Protein AF-A0A1A9UGH8-F1 (afdb_monomer_lite)

Radius of gyration: 40.7 Å; chains: 1; bounding box: 95×48×102 Å

Sequence (198 aa):
MLRMTDLFGKKYKKRQWSQRLKTDKFAMVSTIWNIFIENSQNCYRPGCNITIDEQPFPTKCLLESVSYYNNTKFGADMTDQMARKFTTKSNSCRWPLEVCFNILDLAGINVWILYKQTTGENISRQDFLLKLAVEFAADFREARGQPKANTNMKRSLPKSTTDANERKRCQIGYCKDNKTNKICSKCEKYVCGRYRCT

Secondary structure (DSSP, 8-state):
---TTTTS-S---TTSHHHHTTT-TTHHHHHHHHHHHHHHHHH----TT---S---S--S---HHHHHHHHHTHHHHHHHHHHHHT------S-HHHHHHHHHHHHHHHHHHHHHHHHH-----HHHHHHHHHHHHHHHHHHHHHS-----------------S--PEEP-SSSSSS-EE--B-TTT--B--TT----

pLDDT: mean 75.68, std 17.65, range [37.69, 96.56]

Foldseek 3Di:
DDDPVVVVPDDPDPPCQVVVCVVDVVSVCVVVVVVVVVVCCVVDDDDPDDDDPDDPDCPPDDDPVRVVCVVPVCPVVVLVVQCVVDFPDDDDPDVVVVVVRSVVSSVLVVVVVVCCVVVVDDDDSVVSVVVVVVVVCPVVVVVVPPPPPPPPPPPPDPPDDDDPDDWDFFDPPPDDGDTAPDAQPPPRTGHDPVDHDD

Organism: Glossina austeni (NCBI:txid7395)

Structure (mmCIF, N/CA/C/O backbone):
data_AF-A0A1A9UGH8-F1
#
_entry.id   AF-A0A1A9UGH8-F1
#
loop_
_atom_site.group_PDB
_atom_site.id
_atom_site.type_symbol
_atom_site.label_atom_id
_atom_site.label_alt_id
_atom_site.label_comp_id
_atom_site.label_asym_id
_atom_site.label_entity_id
_atom_site.label_seq_id
_atom_site.pdbx_PDB_ins_code
_atom_site.Cartn_x
_atom_site.Cartn_y
_atom_site.Cartn_z
_atom_site.occupancy
_atom_site.B_iso_or_equiv
_atom_site.auth_seq_id
_atom_site.auth_comp_id
_atom_site.auth_asym_id
_atom_site.auth_atom_id
_atom_site.pdbx_PDB_model_num
ATOM 1 N N . MET A 1 1 ? -39.261 28.568 42.531 1.00 38.59 1 MET A N 1
ATOM 2 C CA . MET A 1 1 ? -37.859 29.020 42.415 1.00 38.59 1 MET A CA 1
ATOM 3 C C . MET A 1 1 ? -37.308 29.170 43.833 1.00 38.59 1 MET A C 1
ATOM 5 O O . MET A 1 1 ? -37.447 30.228 44.429 1.00 38.59 1 MET A O 1
ATOM 9 N N . LEU A 1 2 ? -36.832 28.072 44.430 1.00 37.69 2 LEU A N 1
ATOM 10 C CA . LEU A 1 2 ? -36.282 28.072 45.794 1.00 37.69 2 LEU A CA 1
ATOM 11 C C . LEU A 1 2 ? -34.831 28.560 45.728 1.00 37.69 2 LEU A C 1
ATOM 13 O O . LEU A 1 2 ? -34.055 28.053 44.918 1.00 37.69 2 LEU A O 1
ATOM 17 N N . ARG A 1 3 ? -34.484 29.585 46.514 1.00 42.53 3 ARG A N 1
ATOM 18 C CA . ARG A 1 3 ? -33.144 30.179 46.501 1.00 42.53 3 ARG A CA 1
ATOM 19 C C . ARG A 1 3 ? -32.181 29.262 47.251 1.00 42.53 3 ARG A C 1
ATOM 21 O O . ARG A 1 3 ? -32.482 28.756 48.326 1.00 42.53 3 ARG A O 1
ATOM 28 N N . MET A 1 4 ? -30.985 29.091 46.695 1.00 40.94 4 MET A N 1
ATOM 29 C CA . MET A 1 4 ? -29.916 28.232 47.225 1.00 40.94 4 MET A CA 1
ATOM 30 C C . MET A 1 4 ? -29.451 28.631 48.639 1.00 40.94 4 MET A C 1
ATOM 32 O O . MET A 1 4 ? -28.821 27.837 49.327 1.00 40.94 4 MET A O 1
ATOM 36 N N . THR A 1 5 ? -29.809 29.831 49.102 1.00 48.78 5 THR A N 1
ATOM 37 C CA . THR A 1 5 ? -29.579 30.325 50.467 1.00 48.78 5 THR A CA 1
ATOM 38 C C . THR A 1 5 ? -30.464 29.657 51.522 1.00 48.78 5 THR A C 1
ATOM 40 O O . THR A 1 5 ? -30.072 29.604 52.685 1.00 48.78 5 THR A O 1
ATOM 43 N N . ASP A 1 6 ? -31.608 29.084 51.137 1.00 45.62 6 ASP A N 1
ATOM 44 C CA . ASP A 1 6 ? -32.584 28.525 52.086 1.00 45.62 6 ASP A CA 1
ATOM 45 C C . ASP A 1 6 ? -32.208 27.104 52.561 1.00 45.62 6 ASP A C 1
ATOM 47 O O . ASP A 1 6 ? -32.697 26.630 53.587 1.00 45.62 6 ASP A O 1
ATOM 51 N N . LEU A 1 7 ? -31.268 26.438 51.874 1.00 47.69 7 LEU A N 1
ATOM 52 C CA . LEU A 1 7 ? -30.705 25.138 52.276 1.00 47.69 7 LEU A CA 1
ATOM 53 C C . LEU A 1 7 ? -29.556 25.259 53.294 1.00 47.69 7 LEU A C 1
ATOM 55 O O . LEU A 1 7 ? -29.259 24.298 54.003 1.00 47.69 7 LEU A O 1
ATOM 59 N N . PHE A 1 8 ? -28.941 26.437 53.432 1.00 47.84 8 PHE A N 1
ATOM 60 C CA . PHE A 1 8 ? -27.804 26.661 54.339 1.00 47.84 8 PHE A CA 1
ATOM 61 C C . PHE A 1 8 ? -28.212 27.133 55.749 1.00 47.84 8 PHE A C 1
ATOM 63 O O . PHE A 1 8 ? -27.363 27.492 56.563 1.00 47.84 8 PHE A O 1
ATOM 70 N N . GLY A 1 9 ? -29.509 27.109 56.077 1.00 44.03 9 GLY A N 1
ATOM 71 C CA . GLY A 1 9 ? -30.056 27.675 57.317 1.00 44.03 9 GLY A CA 1
ATOM 72 C C . GLY A 1 9 ? -30.042 26.784 58.569 1.00 44.03 9 GLY A C 1
ATOM 73 O O . GLY A 1 9 ? -30.481 27.231 59.627 1.00 44.03 9 GLY A O 1
ATOM 74 N N . LYS A 1 10 ? -29.568 25.529 58.526 1.00 43.16 10 LYS A N 1
ATOM 75 C CA . LYS A 1 10 ? -29.636 24.624 59.696 1.00 43.16 10 LYS A CA 1
ATOM 76 C C . LYS A 1 10 ? -28.258 24.197 60.217 1.00 43.16 10 LYS A C 1
ATOM 78 O O . LYS A 1 10 ? -27.695 23.190 59.816 1.00 43.16 10 LYS A O 1
ATOM 83 N N . LYS A 1 11 ? -27.792 24.959 61.217 1.00 46.62 11 LYS A N 1
ATOM 84 C CA . LYS A 1 11 ? -26.910 24.559 62.336 1.00 46.62 11 LYS A CA 1
ATOM 85 C C . LYS A 1 11 ? -25.671 23.726 61.973 1.00 46.62 11 LYS A C 1
ATOM 87 O O . LYS A 1 11 ? -25.602 22.529 62.246 1.00 46.62 11 LYS A O 1
ATOM 92 N N . TYR A 1 12 ? -24.605 24.400 61.553 1.00 47.41 12 TYR A N 1
ATOM 93 C CA . TYR A 1 12 ? -23.261 23.822 61.592 1.00 47.41 12 TYR A CA 1
ATOM 94 C C . TYR A 1 12 ? -22.722 23.802 63.036 1.00 47.41 12 TYR A C 1
ATOM 96 O O . TYR A 1 12 ? -22.160 24.772 63.544 1.00 47.41 12 TYR A O 1
ATOM 104 N N . LYS A 1 13 ? -22.929 22.687 63.749 1.00 49.78 13 LYS A N 1
ATOM 105 C CA . LYS A 1 13 ? -22.378 22.465 65.098 1.00 49.78 13 LYS A CA 1
ATOM 106 C C . LYS A 1 13 ? -20.903 22.046 64.992 1.00 49.78 13 LYS A C 1
ATOM 108 O O . LYS A 1 13 ? -20.591 20.888 64.724 1.00 49.78 13 LYS A O 1
ATOM 113 N N . LYS A 1 14 ? -19.994 22.973 65.307 1.00 46.56 14 LYS A N 1
ATOM 114 C CA . LYS A 1 14 ? -18.519 22.816 65.344 1.00 46.56 14 LYS A CA 1
ATOM 115 C C . LYS A 1 14 ? -18.000 21.638 66.209 1.00 46.56 14 LYS A C 1
ATOM 117 O O . LYS A 1 14 ? -16.839 21.271 66.107 1.00 46.56 14 LYS A O 1
ATOM 122 N N . ARG A 1 15 ? -18.844 21.024 67.056 1.00 48.09 15 ARG A N 1
ATOM 123 C CA . ARG A 1 15 ? -18.475 19.981 68.044 1.00 48.09 15 ARG A CA 1
ATOM 124 C C . ARG A 1 15 ? -18.552 18.518 67.558 1.00 48.09 15 ARG A C 1
ATOM 126 O O . ARG A 1 15 ? -18.097 17.643 68.279 1.00 48.09 15 ARG A O 1
ATOM 133 N N . GLN A 1 16 ? -19.094 18.226 66.372 1.00 56.31 16 GLN A N 1
ATOM 134 C CA . GLN A 1 16 ? -19.325 16.836 65.905 1.00 56.31 16 GLN A CA 1
ATOM 135 C C . GLN A 1 16 ? -18.252 16.297 64.927 1.00 56.31 16 GLN A C 1
ATOM 137 O O . GLN A 1 16 ? -18.317 15.161 64.467 1.00 56.31 16 GLN A O 1
ATOM 142 N N . TRP A 1 17 ? -17.250 17.118 64.609 1.00 58.69 17 TRP A N 1
ATOM 143 C CA . TRP A 1 17 ? -16.327 16.945 63.481 1.00 58.69 17 TRP A CA 1
ATOM 144 C C . TRP A 1 17 ? -15.109 16.099 63.828 1.00 58.69 17 TRP A C 1
ATOM 146 O O . TRP A 1 17 ? -14.719 15.210 63.078 1.00 58.69 17 TRP A O 1
ATOM 156 N N . SER A 1 18 ? -14.558 16.335 65.015 1.00 62.38 18 SER A N 1
ATOM 157 C CA . SER A 1 18 ? -13.437 15.588 65.583 1.00 62.38 18 SER A CA 1
ATOM 158 C C . SER A 1 18 ? -13.762 14.107 65.801 1.00 62.38 18 SER A C 1
ATOM 160 O O . SER A 1 18 ? -12.862 13.276 65.778 1.00 62.38 18 SER A O 1
ATOM 162 N N . GLN A 1 19 ? -15.041 13.765 65.974 1.00 68.25 19 GLN A N 1
ATOM 163 C CA . GLN A 1 19 ? -15.517 12.380 66.039 1.00 68.25 19 GLN A CA 1
ATOM 164 C C . GLN A 1 19 ? -15.585 11.746 64.639 1.00 68.25 19 GLN A C 1
ATOM 166 O O . GLN A 1 19 ? -15.092 10.641 64.450 1.00 68.25 19 GLN A O 1
ATOM 171 N N . ARG A 1 20 ? -16.119 12.465 63.637 1.00 69.19 20 ARG A N 1
ATOM 172 C CA . ARG A 1 20 ? -16.267 11.958 62.259 1.00 69.19 20 ARG A CA 1
ATOM 173 C C . ARG A 1 20 ? -14.943 11.835 61.510 1.00 69.19 20 ARG A C 1
ATOM 175 O O . ARG A 1 20 ? -14.814 10.923 60.709 1.00 69.19 20 ARG A O 1
ATOM 182 N N . LEU A 1 21 ? -13.949 12.673 61.809 1.00 71.75 21 LEU A N 1
ATOM 183 C CA . LEU A 1 21 ? -12.597 12.564 61.238 1.00 71.75 21 LEU A CA 1
ATOM 184 C C . LEU A 1 21 ? -11.897 11.242 61.586 1.00 71.75 21 LEU A C 1
ATOM 186 O O . LEU A 1 21 ? -11.015 10.814 60.848 1.00 71.75 21 LEU A O 1
ATOM 190 N N . LYS A 1 22 ? -12.293 10.584 62.687 1.00 76.06 22 LYS A N 1
ATOM 191 C CA . LYS A 1 22 ? -11.760 9.265 63.063 1.00 76.06 22 LYS A CA 1
ATOM 192 C C . LYS A 1 22 ? -12.230 8.153 62.122 1.00 76.06 22 LYS A C 1
ATOM 194 O O . LYS A 1 22 ? -11.535 7.158 61.979 1.00 76.06 22 LYS A O 1
ATOM 199 N N . THR A 1 23 ? -13.401 8.318 61.507 1.00 78.12 23 THR A N 1
ATOM 200 C CA . THR A 1 23 ? -14.045 7.315 60.642 1.00 78.12 23 THR A CA 1
ATOM 201 C C . THR A 1 23 ? -14.042 7.708 59.165 1.00 78.12 23 THR A C 1
ATOM 203 O O . THR A 1 23 ? -13.993 6.843 58.302 1.00 78.12 23 THR A O 1
ATOM 206 N N . ASP A 1 24 ? -14.090 9.005 58.863 1.00 78.56 24 ASP A N 1
ATOM 207 C CA . ASP A 1 24 ? -14.142 9.571 57.518 1.00 78.56 24 ASP A CA 1
ATOM 208 C C . ASP A 1 24 ? -13.110 10.699 57.400 1.00 78.56 24 ASP A C 1
ATOM 210 O O . ASP A 1 24 ? -13.293 11.815 57.896 1.00 78.56 24 ASP A O 1
ATOM 214 N N . LYS A 1 25 ? -12.012 10.398 56.702 1.00 82.38 25 LYS A N 1
ATOM 215 C CA . LYS A 1 25 ? -10.907 11.331 56.447 1.00 82.38 25 LYS A CA 1
ATOM 216 C C . LYS A 1 25 ? -11.353 12.569 55.658 1.00 82.38 25 LYS A C 1
ATOM 218 O O . LYS A 1 25 ? -10.710 13.612 55.742 1.00 82.38 25 LYS A O 1
ATOM 223 N N . PHE A 1 26 ? -12.466 12.471 54.932 1.00 82.12 26 PHE A N 1
ATOM 224 C CA . PHE A 1 26 ? -13.034 13.528 54.107 1.00 82.12 26 PHE A CA 1
ATOM 225 C C . PHE A 1 26 ? -14.263 14.175 54.745 1.00 82.12 26 PHE A C 1
ATOM 227 O O . PHE A 1 26 ? -14.971 14.898 54.053 1.00 82.12 26 PHE A O 1
ATOM 234 N N . ALA A 1 27 ? -14.503 13.997 56.050 1.00 79.44 27 ALA A N 1
ATOM 235 C CA . ALA A 1 27 ? -15.698 14.490 56.748 1.00 79.44 27 ALA A CA 1
ATOM 236 C C . ALA A 1 27 ? -16.039 15.972 56.484 1.00 79.44 27 ALA A C 1
ATOM 238 O O . ALA A 1 27 ? -17.210 16.357 56.546 1.00 79.44 27 ALA A O 1
ATOM 239 N N . MET A 1 28 ? -15.032 16.799 56.169 1.00 75.06 28 MET A N 1
ATOM 240 C CA . MET A 1 28 ? -15.215 18.211 55.818 1.00 75.06 28 MET A CA 1
ATOM 241 C C . MET A 1 28 ? -15.915 18.434 54.472 1.00 75.06 28 MET A C 1
ATOM 243 O O . MET A 1 28 ? -16.634 19.418 54.326 1.00 75.06 28 MET A O 1
ATOM 247 N N . VAL A 1 29 ? -15.720 17.535 53.508 1.00 82.44 29 VAL A N 1
ATOM 248 C CA . VAL A 1 29 ? -16.252 17.644 52.141 1.00 82.44 29 VAL A CA 1
ATOM 249 C C . VAL A 1 29 ? -17.251 16.542 51.806 1.00 82.44 29 VAL A C 1
ATOM 251 O O . VAL A 1 29 ? -18.106 16.763 50.959 1.00 82.44 29 VAL A O 1
ATOM 254 N N . SER A 1 30 ? -17.223 15.399 52.500 1.00 83.06 30 SER A N 1
ATOM 255 C CA . SER A 1 30 ? -18.082 14.243 52.213 1.00 83.06 30 SER A CA 1
ATOM 256 C C . SER A 1 30 ? -19.563 14.574 52.344 1.00 83.06 30 SER A C 1
ATOM 258 O O . SER A 1 30 ? -20.373 14.077 51.578 1.00 83.06 30 SER A O 1
ATOM 260 N N . THR A 1 31 ? -19.924 15.482 53.252 1.00 81.50 31 THR A N 1
ATOM 261 C CA . THR A 1 31 ? -21.315 15.931 53.403 1.00 81.50 31 THR A CA 1
ATOM 262 C C . THR A 1 31 ? -21.789 16.690 52.159 1.00 81.50 31 THR A C 1
ATOM 264 O O . THR A 1 31 ? -22.860 16.401 51.638 1.00 81.50 31 THR A O 1
ATOM 267 N N . ILE A 1 32 ? -20.976 17.621 51.648 1.00 84.25 32 ILE A N 1
ATOM 268 C CA . ILE A 1 32 ? -21.287 18.376 50.424 1.00 84.25 32 ILE A CA 1
ATOM 269 C C . ILE A 1 32 ? -21.234 17.448 49.205 1.00 84.25 32 ILE A C 1
ATOM 271 O O . ILE A 1 32 ? -22.100 17.525 48.340 1.00 84.25 32 ILE A O 1
ATOM 275 N N . TRP A 1 33 ? -20.259 16.538 49.165 1.00 82.25 33 TRP A N 1
ATOM 276 C CA . TRP A 1 33 ? -20.118 15.538 48.112 1.00 82.25 33 TRP A CA 1
ATOM 277 C C . TRP A 1 33 ? -21.331 14.611 48.048 1.00 82.25 33 TRP A C 1
ATOM 279 O O . TRP A 1 33 ? -21.884 14.420 46.978 1.00 82.25 33 TRP A O 1
ATOM 289 N N . ASN A 1 34 ? -21.823 14.114 49.183 1.00 85.25 34 ASN A N 1
ATOM 290 C CA . ASN A 1 34 ? -23.002 13.250 49.223 1.00 85.25 34 ASN A CA 1
ATOM 291 C C . ASN A 1 34 ? -24.266 13.982 48.758 1.00 85.25 34 ASN A C 1
ATOM 293 O O . ASN A 1 34 ? -25.028 13.418 47.982 1.00 85.25 34 ASN A O 1
ATOM 297 N N . ILE A 1 35 ? -24.448 15.249 49.150 1.00 84.44 35 ILE A N 1
ATOM 298 C CA . ILE A 1 35 ? -25.550 16.087 48.646 1.00 84.44 35 ILE A CA 1
ATOM 299 C C . ILE A 1 35 ? -25.427 16.284 47.129 1.00 84.44 35 ILE A C 1
ATOM 301 O O . ILE A 1 35 ? -26.417 16.222 46.403 1.00 84.44 35 ILE A O 1
ATOM 305 N N . PHE A 1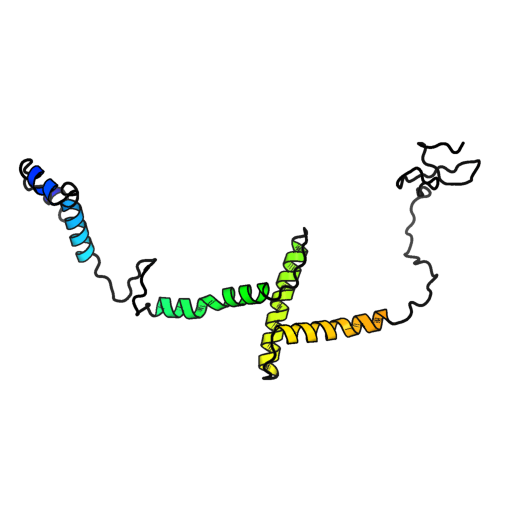 36 ? -24.212 16.516 46.627 1.00 86.44 36 PHE A N 1
ATOM 306 C CA . PHE A 1 36 ? -23.958 16.639 45.194 1.00 86.44 36 PHE A CA 1
ATOM 307 C C . PHE A 1 36 ? -24.250 15.334 44.443 1.00 86.44 36 PHE A C 1
ATOM 309 O O . PHE A 1 36 ? -24.888 15.380 43.394 1.00 86.44 36 PHE A O 1
ATOM 316 N N . ILE A 1 37 ? -23.832 14.183 44.974 1.00 83.88 37 ILE A N 1
ATOM 317 C CA . ILE A 1 37 ? -24.093 12.862 44.391 1.00 83.88 37 ILE A CA 1
ATOM 318 C C . ILE A 1 37 ? -25.595 12.578 44.359 1.00 83.88 37 ILE A C 1
ATOM 320 O O . ILE A 1 37 ? -26.108 12.197 43.312 1.00 83.88 37 ILE A O 1
ATOM 324 N N . GLU A 1 38 ? -26.310 12.832 45.455 1.00 85.00 38 GLU A N 1
ATOM 325 C CA . GLU A 1 38 ? -27.761 12.645 45.542 1.00 85.00 38 GLU A CA 1
ATOM 326 C C . GLU A 1 38 ? -28.501 13.542 44.539 1.00 85.00 38 GLU A C 1
ATOM 328 O O . GLU A 1 38 ? -29.338 13.072 43.769 1.00 85.00 38 GLU A O 1
ATOM 333 N N . ASN A 1 39 ? -28.133 14.823 44.460 1.00 86.94 39 ASN A N 1
ATOM 334 C CA . ASN A 1 39 ? -28.691 15.738 43.465 1.00 86.94 39 ASN A CA 1
ATOM 335 C C . ASN A 1 39 ? -28.352 15.311 42.034 1.00 86.94 39 ASN A C 1
ATOM 337 O O . ASN A 1 39 ? -29.203 15.393 41.155 1.00 86.94 39 ASN A O 1
ATOM 341 N N . SER A 1 40 ? -27.134 14.826 41.793 1.00 79.25 40 SER A N 1
ATOM 342 C CA . SER A 1 40 ? -26.713 14.347 40.475 1.00 79.25 40 SER A CA 1
ATOM 343 C C . SER A 1 40 ? -27.501 13.108 40.059 1.00 79.25 40 SER A C 1
ATOM 345 O O . SER A 1 40 ? -27.960 13.047 38.927 1.00 79.25 40 SER A O 1
ATOM 347 N N . GLN A 1 41 ? -27.733 12.159 40.968 1.00 80.25 41 GLN A N 1
ATOM 348 C CA . GLN A 1 41 ? -28.546 10.962 40.719 1.00 80.25 41 GLN A CA 1
ATOM 349 C C . GLN A 1 41 ? -30.032 11.294 40.512 1.00 80.25 41 GLN A C 1
ATOM 351 O O . GLN A 1 41 ? -30.706 10.650 39.709 1.00 80.25 41 GLN A O 1
ATOM 356 N N . ASN A 1 42 ? -30.545 12.322 41.195 1.00 80.31 42 ASN A N 1
ATOM 357 C CA . ASN A 1 42 ? -31.922 12.789 41.026 1.00 80.31 42 ASN A CA 1
ATOM 358 C C . ASN A 1 42 ? -32.129 13.555 39.709 1.00 80.31 42 ASN A C 1
ATOM 360 O O . ASN A 1 42 ? -33.173 13.408 39.072 1.00 80.31 42 ASN A O 1
ATOM 364 N N . CYS A 1 43 ? -31.146 14.356 39.292 1.00 73.69 43 CYS A N 1
ATOM 365 C CA . CYS A 1 43 ? -31.195 15.147 38.059 1.00 73.69 43 CYS A CA 1
ATOM 366 C C . CYS A 1 43 ? -30.783 14.351 36.815 1.00 73.69 43 CYS A C 1
ATOM 368 O O . CYS A 1 43 ? -31.218 14.668 35.710 1.00 73.69 43 CYS A O 1
ATOM 370 N N . TYR A 1 44 ? -29.951 13.326 36.980 1.00 65.31 44 TYR A N 1
ATOM 371 C CA . TYR A 1 44 ? -29.433 12.508 35.897 1.00 65.31 44 TYR A CA 1
ATOM 372 C C . TYR A 1 44 ? -29.870 11.065 36.113 1.00 65.31 44 TYR A C 1
ATOM 374 O O . TYR A 1 44 ? -29.232 10.300 36.832 1.00 65.31 44 TYR A O 1
ATOM 382 N N . ARG A 1 45 ? -30.983 10.688 35.478 1.00 63.88 45 ARG A N 1
ATOM 383 C CA . ARG A 1 45 ? -31.368 9.282 35.344 1.00 63.88 45 ARG A CA 1
ATOM 384 C C . ARG A 1 45 ? -30.643 8.722 34.128 1.00 63.88 45 ARG A C 1
ATOM 386 O O . ARG A 1 45 ? -31.050 9.051 33.011 1.00 63.88 45 ARG A O 1
ATOM 393 N N . PRO A 1 46 ? -29.575 7.927 34.303 1.00 64.31 46 PRO A N 1
ATOM 394 C CA . PRO A 1 46 ? -28.874 7.382 33.164 1.00 64.31 46 PRO A CA 1
ATOM 395 C C . PRO A 1 46 ? -29.822 6.479 32.382 1.00 64.31 46 PRO A C 1
ATOM 397 O O . PRO A 1 46 ? -30.345 5.494 32.903 1.00 64.31 46 PRO A O 1
ATOM 400 N N . GLY A 1 47 ? -30.087 6.860 31.135 1.00 57.91 47 GLY A N 1
ATOM 401 C CA . GLY A 1 47 ? -30.782 5.992 30.200 1.00 57.91 47 GLY A CA 1
ATOM 402 C C . GLY A 1 47 ? -29.943 4.750 29.918 1.00 57.91 47 GLY A C 1
ATOM 403 O O . GLY A 1 47 ? -28.731 4.737 30.139 1.00 57.91 47 GLY A O 1
ATOM 404 N N . CYS A 1 48 ? -30.577 3.724 29.356 1.00 62.69 48 CYS A N 1
ATOM 405 C CA . CYS A 1 48 ? -29.926 2.485 28.920 1.00 62.69 48 CYS A CA 1
ATOM 406 C C . CYS A 1 48 ? -28.742 2.691 27.951 1.00 62.69 48 CYS A C 1
ATOM 408 O O . CYS A 1 48 ? -27.992 1.748 27.729 1.00 62.69 48 CYS A O 1
ATOM 410 N N . ASN A 1 49 ? -28.540 3.915 27.442 1.00 60.66 49 ASN A N 1
ATOM 411 C CA . ASN A 1 49 ? -27.544 4.269 26.434 1.00 60.66 49 ASN A CA 1
ATOM 412 C C . ASN A 1 49 ? -26.457 5.255 26.898 1.00 60.66 49 ASN A C 1
ATOM 414 O O . ASN A 1 49 ? -25.833 5.899 26.058 1.00 60.66 49 ASN A O 1
ATOM 418 N N . ILE A 1 50 ? -26.226 5.416 28.205 1.00 63.16 50 ILE A N 1
ATOM 419 C CA . ILE A 1 50 ? -25.183 6.325 28.704 1.00 63.16 50 ILE A CA 1
ATOM 420 C C . ILE A 1 50 ? -23.799 5.667 28.695 1.00 63.16 50 ILE A C 1
ATOM 422 O O . ILE A 1 50 ? -23.595 4.609 29.287 1.00 63.16 50 ILE A O 1
ATOM 426 N N . THR A 1 51 ? -22.842 6.314 28.031 1.00 58.12 51 THR A N 1
ATOM 427 C CA . THR A 1 51 ? -21.424 5.934 28.003 1.00 58.12 51 THR A CA 1
ATOM 428 C C . THR A 1 51 ? -20.614 6.882 28.877 1.00 58.12 51 THR A C 1
ATOM 430 O O . THR A 1 51 ? -20.702 8.097 28.724 1.00 58.12 51 THR A O 1
ATOM 433 N N . ILE A 1 52 ? -19.799 6.330 29.775 1.00 60.41 52 ILE A N 1
ATOM 434 C CA . ILE A 1 52 ? -18.638 7.042 30.321 1.00 60.41 52 ILE A CA 1
ATOM 435 C C . ILE A 1 52 ? -17.487 6.730 29.362 1.00 60.41 52 ILE A C 1
ATOM 437 O O . ILE A 1 52 ? -17.276 5.556 29.061 1.00 60.41 52 ILE A O 1
ATOM 441 N N . ASP A 1 53 ? -16.806 7.770 28.875 1.00 51.78 53 ASP A N 1
ATOM 442 C CA . ASP A 1 53 ? -15.938 7.753 27.682 1.00 51.78 53 ASP A CA 1
ATOM 443 C C . ASP A 1 53 ? -14.799 6.727 27.680 1.00 51.78 53 ASP A C 1
ATOM 445 O O . ASP A 1 53 ? -14.264 6.431 26.623 1.00 51.78 53 ASP A O 1
ATOM 449 N N . GLU A 1 54 ? -14.461 6.106 28.804 1.00 56.25 54 GLU A N 1
ATOM 450 C CA . GLU A 1 54 ? -13.516 4.993 28.835 1.00 56.25 54 GLU A CA 1
ATOM 451 C C . GLU A 1 54 ? -13.926 4.049 29.975 1.00 56.25 54 GLU A C 1
ATOM 453 O O . GLU A 1 54 ? -13.774 4.379 31.153 1.00 56.25 54 GLU A O 1
ATOM 458 N N . GLN A 1 55 ? -14.482 2.875 29.655 1.00 51.81 55 GLN A N 1
ATOM 459 C CA . GLN A 1 55 ? -14.641 1.794 30.632 1.00 51.81 55 GLN A CA 1
ATOM 460 C C . GLN A 1 55 ? -13.392 0.899 30.591 1.00 51.81 55 GLN A C 1
ATOM 462 O O . GLN A 1 55 ? -13.235 0.129 29.645 1.00 51.81 55 GLN A O 1
ATOM 467 N N . PRO A 1 56 ? -12.523 0.915 31.621 1.00 50.19 56 PRO A N 1
ATOM 468 C CA . PRO A 1 56 ? -11.341 0.051 31.690 1.00 50.19 56 PRO A CA 1
ATOM 469 C C . PRO A 1 56 ? -11.669 -1.415 32.037 1.00 50.19 56 PRO A C 1
ATOM 471 O O . PRO A 1 56 ? -10.766 -2.194 32.336 1.00 50.19 56 PRO A O 1
ATOM 474 N N . PHE A 1 57 ? -12.945 -1.819 32.005 1.00 46.69 57 PHE A N 1
ATOM 475 C CA . PHE A 1 57 ? -13.377 -3.175 32.337 1.00 46.69 57 PHE A CA 1
ATOM 476 C C . PHE A 1 57 ? -14.308 -3.737 31.256 1.00 46.69 57 PHE A C 1
ATOM 478 O O . PHE A 1 57 ? -15.218 -3.036 30.815 1.00 46.69 57 PHE A O 1
ATOM 485 N N . PRO A 1 58 ? -14.129 -5.007 30.843 1.00 47.31 58 PRO A N 1
ATOM 486 C CA . PRO A 1 58 ? -14.953 -5.636 29.823 1.00 47.31 58 PRO A CA 1
ATOM 487 C C . PRO A 1 58 ? -16.312 -6.028 30.415 1.00 47.31 58 PRO A C 1
ATOM 489 O O . PRO A 1 58 ? -16.569 -7.190 30.732 1.00 47.31 58 PRO A O 1
ATOM 492 N N . THR A 1 59 ? -17.214 -5.063 30.581 1.00 50.59 59 THR A N 1
ATOM 493 C CA . THR A 1 59 ? -18.634 -5.363 30.769 1.00 50.59 59 THR A CA 1
ATOM 494 C C . THR A 1 59 ? -19.201 -5.828 29.430 1.00 50.59 59 THR A C 1
ATOM 496 O O . THR A 1 59 ? -19.181 -5.101 28.443 1.00 50.59 59 THR A O 1
ATOM 499 N N . LYS A 1 60 ? -19.676 -7.079 29.391 1.00 53.97 60 LYS A N 1
ATOM 500 C CA . LYS A 1 60 ? -20.058 -7.862 28.196 1.00 53.97 60 LYS A CA 1
ATOM 501 C C . LYS A 1 60 ? -21.161 -7.263 27.298 1.00 53.97 60 LYS A C 1
ATOM 503 O O . LYS A 1 60 ? -21.520 -7.896 26.313 1.00 53.97 60 LYS A O 1
ATOM 508 N N . CYS A 1 61 ? -21.676 -6.072 27.595 1.00 58.12 61 CYS A N 1
ATOM 509 C CA . CYS A 1 61 ? -22.659 -5.372 26.771 1.00 58.12 61 CYS A CA 1
ATOM 510 C C . CYS A 1 61 ? -22.113 -4.004 26.364 1.00 58.12 61 CYS A C 1
ATOM 512 O O . CYS A 1 61 ? -22.360 -2.999 27.028 1.00 58.12 61 CYS A O 1
ATOM 514 N N . LEU A 1 62 ? -21.369 -3.977 25.257 1.00 62.22 62 LEU A N 1
ATOM 515 C CA . LEU A 1 62 ? -21.130 -2.734 24.532 1.00 62.22 62 LEU A CA 1
ATOM 516 C C . LEU A 1 62 ? -22.458 -2.260 23.943 1.00 62.22 62 LEU A C 1
ATOM 518 O O . LEU A 1 62 ? -23.223 -3.057 23.398 1.00 62.22 62 LEU A O 1
ATOM 522 N N . LEU A 1 63 ? -22.714 -0.959 24.041 1.00 73.56 63 LEU A N 1
ATOM 523 C CA . LEU A 1 63 ? -23.861 -0.328 23.402 1.00 73.56 63 LEU A CA 1
ATOM 524 C C . LEU A 1 63 ? -23.877 -0.609 21.905 1.00 73.56 63 LEU A C 1
ATOM 526 O O . LEU A 1 63 ? -22.823 -0.630 21.273 1.00 73.56 63 LEU A O 1
ATOM 530 N N . GLU A 1 64 ? -25.066 -0.775 21.332 1.00 75.69 64 GLU A N 1
ATOM 531 C CA . GLU A 1 64 ? -25.225 -1.115 19.916 1.00 75.69 64 GLU A CA 1
ATOM 532 C C . GLU A 1 64 ? -24.522 -0.102 19.003 1.00 75.69 64 GLU A C 1
ATOM 534 O O . GLU A 1 64 ? -23.793 -0.501 18.099 1.00 75.69 64 GLU A O 1
ATOM 539 N N . SER A 1 65 ? -24.606 1.196 19.314 1.00 77.19 65 SER A N 1
ATOM 540 C CA . SER A 1 65 ? -23.883 2.248 18.587 1.00 77.19 65 SER A CA 1
ATOM 541 C C . SER A 1 65 ? -22.359 2.106 18.680 1.00 77.19 65 SER A C 1
ATOM 543 O O . SER A 1 65 ? -21.657 2.296 17.689 1.00 77.19 65 SER A O 1
ATOM 545 N N . VAL A 1 66 ? -21.835 1.743 19.856 1.00 80.75 66 VAL A N 1
ATOM 546 C CA . VAL A 1 66 ? -20.392 1.536 20.075 1.00 80.75 66 VAL A CA 1
ATOM 547 C C . VAL A 1 66 ? -19.925 0.262 19.374 1.00 80.75 66 VAL A C 1
ATOM 549 O O . VAL A 1 66 ? -18.877 0.256 18.735 1.00 80.75 66 VAL A O 1
ATOM 552 N N . SER A 1 67 ? -20.722 -0.803 19.440 1.00 80.75 67 SER A N 1
ATOM 553 C CA . SER A 1 67 ? -20.486 -2.055 18.725 1.00 80.75 67 SER A CA 1
ATOM 554 C C . SER A 1 67 ? -20.477 -1.825 17.211 1.00 80.75 67 SER A C 1
ATOM 556 O O . SER A 1 67 ? -19.517 -2.194 16.542 1.00 80.75 67 SER A O 1
ATOM 558 N N . TYR A 1 68 ? -21.479 -1.130 16.665 1.00 84.12 68 TYR A N 1
ATOM 559 C CA . TYR A 1 68 ? -21.561 -0.776 15.246 1.00 84.12 68 TYR A CA 1
ATOM 560 C C . TYR A 1 68 ? -20.370 0.075 14.783 1.00 84.12 68 TYR A C 1
ATOM 562 O O . TYR A 1 68 ? -19.754 -0.221 13.758 1.00 84.12 68 TYR A O 1
ATOM 570 N N . TYR A 1 69 ? -19.994 1.097 15.559 1.00 83.94 69 TYR A N 1
ATOM 571 C CA . TYR A 1 69 ? -18.823 1.923 15.266 1.00 83.94 69 TYR A CA 1
ATOM 572 C C . TYR A 1 69 ? -17.532 1.097 15.283 1.00 83.94 69 TYR A C 1
ATOM 574 O O . TYR A 1 69 ? -16.742 1.142 14.340 1.00 83.94 69 TYR A O 1
ATOM 582 N N . ASN A 1 70 ? -17.334 0.276 16.316 1.00 82.25 70 ASN A N 1
ATOM 583 C CA . ASN A 1 70 ? -16.169 -0.597 16.417 1.00 82.25 70 ASN A CA 1
ATOM 584 C C . ASN A 1 70 ? -16.108 -1.618 15.274 1.00 82.25 70 ASN A C 1
ATOM 586 O O . ASN A 1 70 ? -15.013 -1.904 14.797 1.00 82.25 70 ASN A O 1
ATOM 590 N N . ASN A 1 71 ? -17.261 -2.093 14.796 1.00 81.25 71 ASN A N 1
ATOM 591 C CA . ASN A 1 71 ? -17.382 -3.019 13.670 1.00 81.25 71 ASN A CA 1
ATOM 592 C C . ASN A 1 71 ? -17.212 -2.365 12.288 1.00 81.25 71 ASN A C 1
ATOM 594 O O . ASN A 1 71 ? -17.144 -3.075 11.292 1.00 81.25 71 ASN A O 1
ATOM 598 N N . THR A 1 72 ? -17.162 -1.039 12.184 1.00 83.38 72 THR A N 1
ATOM 599 C CA . THR A 1 72 ? -17.021 -0.353 10.885 1.00 83.38 72 THR A CA 1
ATOM 600 C C . THR A 1 72 ? -15.741 0.476 10.787 1.00 83.38 72 THR A C 1
ATOM 602 O O . THR A 1 72 ? -15.197 0.643 9.696 1.00 83.38 72 THR A O 1
ATOM 605 N N . LYS A 1 73 ? -15.177 0.926 11.916 1.00 82.75 73 LYS A N 1
ATOM 606 C CA . LYS A 1 73 ? -13.988 1.797 11.944 1.00 82.75 73 LYS A CA 1
ATOM 607 C C . LYS A 1 73 ? -12.659 1.120 11.590 1.00 82.75 73 LYS A C 1
ATOM 609 O O . LYS A 1 73 ? -11.674 1.815 11.362 1.00 82.75 73 LYS A O 1
ATOM 614 N N . PHE A 1 74 ? -12.588 -0.213 11.560 1.00 84.75 74 PHE A N 1
ATOM 615 C CA . PHE A 1 74 ? -11.316 -0.929 11.378 1.00 84.75 74 PHE A CA 1
ATOM 616 C C . PHE A 1 74 ? -10.799 -0.943 9.931 1.00 84.75 74 PHE A C 1
ATOM 618 O O . PHE A 1 74 ? -9.642 -1.282 9.715 1.00 84.75 74 PHE A O 1
ATOM 625 N N . GLY A 1 75 ? -11.608 -0.576 8.930 1.00 86.50 75 GLY A N 1
ATOM 626 C CA . GLY A 1 75 ? -11.214 -0.689 7.517 1.00 86.50 75 GLY A CA 1
ATOM 627 C C . GLY A 1 75 ? -9.951 0.105 7.156 1.00 86.50 75 GLY A C 1
ATOM 628 O O . GLY A 1 75 ? -9.061 -0.413 6.478 1.00 86.50 75 GLY A O 1
ATOM 629 N N . ALA A 1 76 ? -9.839 1.339 7.655 1.00 87.50 76 ALA A N 1
ATOM 630 C CA . ALA A 1 76 ? -8.665 2.182 7.425 1.00 87.50 76 ALA A CA 1
ATOM 631 C C . ALA A 1 76 ? -7.406 1.617 8.107 1.00 87.50 76 ALA A C 1
ATOM 633 O O . ALA A 1 76 ? -6.355 1.536 7.478 1.00 87.50 76 ALA A O 1
ATOM 634 N N . ASP A 1 77 ? -7.534 1.163 9.356 1.00 90.31 77 ASP A N 1
ATOM 635 C CA . ASP A 1 77 ? -6.439 0.566 10.133 1.00 90.31 77 ASP A CA 1
ATOM 636 C C . ASP A 1 77 ? -5.947 -0.751 9.510 1.00 90.31 77 ASP A C 1
ATOM 638 O O . ASP A 1 77 ? -4.750 -0.954 9.324 1.00 90.31 77 ASP A O 1
ATOM 642 N N . MET A 1 78 ? -6.866 -1.613 9.066 1.00 90.94 78 MET A N 1
ATOM 643 C CA . MET A 1 78 ? -6.512 -2.830 8.330 1.00 90.94 78 MET A CA 1
ATOM 644 C C . MET A 1 78 ? -5.758 -2.506 7.038 1.00 90.94 78 MET A C 1
ATOM 646 O O . MET A 1 78 ? -4.766 -3.162 6.721 1.00 90.94 78 MET A O 1
ATOM 650 N N . THR A 1 79 ? -6.197 -1.481 6.304 1.00 91.94 79 THR A N 1
ATOM 651 C CA . THR A 1 79 ? -5.538 -1.054 5.063 1.00 91.94 79 THR A CA 1
ATOM 652 C C . THR A 1 79 ? -4.130 -0.516 5.337 1.00 91.94 79 THR A C 1
ATOM 654 O O . THR A 1 79 ? -3.197 -0.891 4.626 1.00 91.94 79 THR A O 1
ATOM 657 N N . ASP A 1 80 ? -3.942 0.283 6.395 1.00 92.12 80 ASP A N 1
ATOM 658 C CA . ASP A 1 80 ? -2.620 0.764 6.832 1.00 92.12 80 ASP A CA 1
ATOM 659 C C . ASP A 1 80 ? -1.692 -0.401 7.208 1.00 92.12 80 ASP A C 1
ATOM 661 O O . ASP A 1 80 ? -0.573 -0.513 6.699 1.00 92.12 80 ASP A O 1
ATOM 665 N N . GLN A 1 81 ? -2.179 -1.339 8.025 1.00 93.31 81 GLN A N 1
ATOM 666 C CA . GLN A 1 81 ? -1.416 -2.525 8.420 1.00 93.31 81 GLN A CA 1
ATOM 667 C C . GLN A 1 81 ? 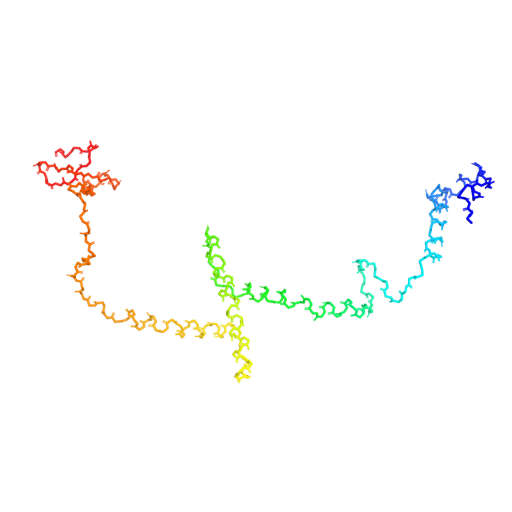-1.023 -3.381 7.209 1.00 93.31 81 GLN A C 1
ATOM 669 O O . GLN A 1 81 ? 0.108 -3.876 7.123 1.00 93.31 81 GLN A O 1
ATOM 674 N N . MET A 1 82 ? -1.925 -3.532 6.234 1.00 93.81 82 MET A N 1
ATOM 675 C CA . MET A 1 82 ? -1.615 -4.209 4.979 1.00 93.81 82 MET A CA 1
ATOM 676 C C . MET A 1 82 ? -0.543 -3.453 4.189 1.00 93.81 82 MET A C 1
ATOM 678 O O . MET A 1 82 ? 0.438 -4.075 3.769 1.00 93.81 82 MET A O 1
ATOM 682 N N . ALA A 1 83 ? -0.667 -2.140 4.006 1.00 93.62 83 ALA A N 1
ATOM 683 C CA . ALA A 1 83 ? 0.322 -1.350 3.273 1.00 93.62 83 ALA A CA 1
ATOM 684 C C . ALA A 1 83 ? 1.721 -1.490 3.899 1.00 93.62 83 ALA A C 1
ATOM 686 O O . ALA A 1 83 ? 2.693 -1.777 3.204 1.00 93.62 83 ALA A O 1
ATOM 687 N N . ARG A 1 84 ? 1.811 -1.440 5.233 1.00 92.19 84 ARG A N 1
ATOM 688 C CA . ARG A 1 84 ? 3.080 -1.560 5.969 1.00 92.19 84 ARG A CA 1
ATOM 689 C C . ARG A 1 84 ? 3.737 -2.937 5.858 1.00 92.19 84 ARG A C 1
ATOM 691 O O . ARG A 1 84 ? 4.961 -3.015 5.835 1.00 92.19 84 ARG A O 1
ATOM 698 N N . LYS A 1 85 ? 2.958 -4.024 5.780 1.00 92.69 85 LYS A N 1
ATOM 699 C CA . LYS A 1 85 ? 3.498 -5.399 5.759 1.00 92.69 85 LYS A CA 1
ATOM 700 C C . LYS A 1 85 ? 4.254 -5.750 4.468 1.00 92.69 85 LYS A C 1
ATOM 702 O O . LYS A 1 85 ? 5.200 -6.527 4.531 1.00 92.69 85 LYS A O 1
ATOM 707 N N . PHE A 1 86 ? 3.849 -5.205 3.320 1.00 88.81 86 PHE A N 1
ATOM 708 C CA . PHE A 1 86 ? 4.513 -5.426 2.025 1.00 88.81 86 PHE A CA 1
ATOM 709 C C . PHE A 1 86 ? 4.676 -4.093 1.294 1.00 88.81 86 PHE A C 1
ATOM 711 O O . PHE A 1 86 ? 4.088 -3.884 0.237 1.00 88.81 86 PHE A O 1
ATOM 718 N N . THR A 1 87 ? 5.429 -3.181 1.908 1.00 91.56 87 THR A N 1
ATOM 719 C CA . THR A 1 87 ? 5.672 -1.852 1.344 1.00 91.56 87 THR A CA 1
ATOM 720 C C . THR A 1 87 ? 6.756 -1.879 0.269 1.00 91.56 87 THR A C 1
ATOM 722 O O . THR A 1 87 ? 7.757 -2.588 0.383 1.00 91.56 87 THR A O 1
ATOM 725 N N . THR A 1 88 ? 6.565 -1.069 -0.768 1.00 87.44 88 THR A N 1
ATOM 726 C CA . THR A 1 88 ? 7.536 -0.819 -1.844 1.00 87.44 88 THR A CA 1
ATOM 727 C C . THR A 1 88 ? 8.457 0.367 -1.553 1.00 87.44 88 THR A C 1
ATOM 729 O O . THR A 1 88 ? 9.312 0.713 -2.372 1.00 87.44 88 THR A O 1
ATOM 732 N N . LYS A 1 89 ? 8.297 0.998 -0.384 1.00 91.75 89 LYS A N 1
ATOM 733 C CA . LYS A 1 89 ? 9.050 2.185 0.013 1.00 91.75 89 LYS A CA 1
ATOM 734 C C . LYS A 1 89 ? 10.544 1.916 0.093 1.00 91.75 89 LYS A C 1
ATOM 736 O O . LYS A 1 89 ? 11.007 0.989 0.754 1.00 91.75 89 LYS A O 1
ATOM 741 N N . SER A 1 90 ? 11.303 2.821 -0.508 1.00 88.62 90 SER A N 1
ATOM 742 C CA . SER A 1 90 ? 12.745 2.940 -0.313 1.00 88.62 90 SER A CA 1
ATOM 743 C C . SER A 1 90 ? 13.068 4.240 0.413 1.00 88.62 90 SER A C 1
ATOM 745 O O . SER A 1 90 ? 12.422 5.258 0.152 1.00 88.62 90 SER A O 1
ATOM 747 N N . ASN A 1 91 ? 14.116 4.237 1.238 1.00 88.19 91 ASN A N 1
ATOM 748 C CA . ASN A 1 91 ? 14.595 5.441 1.914 1.00 88.19 91 ASN A CA 1
ATOM 749 C C . ASN A 1 91 ? 14.817 6.579 0.909 1.00 88.19 91 ASN A C 1
ATOM 751 O O . ASN A 1 91 ? 15.633 6.467 -0.008 1.00 88.19 91 ASN A O 1
ATOM 755 N N . SER A 1 92 ? 14.102 7.686 1.092 1.00 89.12 92 SER A N 1
ATOM 756 C CA . SER A 1 92 ? 14.231 8.856 0.235 1.00 89.12 92 SER A CA 1
ATOM 757 C C . SER A 1 92 ? 14.068 10.143 1.037 1.00 89.12 92 SER A C 1
ATOM 759 O O . SER A 1 92 ? 13.250 10.225 1.946 1.00 89.12 92 SER A O 1
ATOM 761 N N . CYS A 1 93 ? 14.835 11.174 0.681 1.00 90.44 93 CYS A N 1
ATOM 762 C CA . CYS A 1 93 ? 14.694 12.514 1.266 1.00 90.44 93 CYS A CA 1
ATOM 763 C C . CYS A 1 93 ? 13.753 13.410 0.441 1.00 90.44 93 CYS A C 1
ATOM 765 O O . CYS A 1 93 ? 13.774 14.631 0.574 1.00 90.44 93 CYS A O 1
ATOM 767 N N . ARG A 1 94 ? 12.985 12.827 -0.489 1.00 93.94 94 ARG A N 1
ATOM 768 C CA . ARG A 1 94 ? 12.110 13.552 -1.415 1.00 93.94 94 ARG A CA 1
ATOM 769 C C . ARG A 1 94 ? 10.667 13.174 -1.115 1.00 93.94 94 ARG A C 1
ATOM 771 O O . ARG A 1 94 ? 10.215 12.118 -1.543 1.00 93.94 94 ARG A O 1
ATOM 778 N N . TRP A 1 95 ? 9.934 14.063 -0.449 1.00 94.31 95 TRP A N 1
ATOM 779 C CA . TRP A 1 95 ? 8.529 13.833 -0.095 1.00 94.31 95 TRP A CA 1
ATOM 780 C C . TRP A 1 95 ? 7.625 13.398 -1.270 1.00 94.31 95 TRP A C 1
ATOM 782 O O . TRP A 1 95 ? 6.760 12.557 -1.032 1.00 94.31 95 TRP A O 1
ATOM 792 N N . PRO A 1 96 ? 7.807 13.851 -2.536 1.00 96.38 96 PRO A N 1
ATOM 793 C CA . PRO A 1 96 ? 6.928 13.403 -3.618 1.00 96.38 96 PRO A CA 1
ATOM 794 C C . PRO A 1 96 ? 7.081 11.910 -3.907 1.00 96.38 96 PRO A C 1
ATOM 796 O O . PRO A 1 96 ? 6.119 11.249 -4.287 1.00 96.38 96 PRO A O 1
ATOM 799 N N . LEU A 1 97 ? 8.288 11.369 -3.716 1.00 94.00 97 LEU A N 1
ATOM 800 C CA . LEU A 1 97 ? 8.560 9.957 -3.946 1.00 94.00 97 LEU A CA 1
ATOM 801 C C . LEU A 1 97 ? 7.906 9.089 -2.862 1.00 94.00 97 LEU A C 1
ATOM 803 O O . LEU A 1 97 ? 7.344 8.048 -3.180 1.00 94.00 97 LEU A O 1
ATOM 807 N N . GLU A 1 98 ? 7.893 9.558 -1.614 1.00 93.06 98 GLU A N 1
ATOM 808 C CA . GLU A 1 98 ? 7.165 8.908 -0.516 1.00 93.06 98 GLU A CA 1
ATOM 809 C C . GLU A 1 98 ? 5.660 8.817 -0.812 1.00 93.06 98 GLU A C 1
ATOM 811 O O . GLU A 1 98 ? 5.043 7.768 -0.628 1.00 93.06 98 GLU A O 1
ATOM 816 N N . VAL A 1 99 ? 5.073 9.893 -1.348 1.00 93.69 99 VAL A N 1
ATOM 817 C CA . VAL A 1 99 ? 3.672 9.895 -1.799 1.00 93.69 99 VAL A CA 1
ATOM 818 C C . VAL A 1 99 ? 3.457 8.891 -2.932 1.00 93.69 99 VAL A C 1
ATOM 820 O O . VAL A 1 99 ? 2.486 8.138 -2.895 1.00 93.69 99 V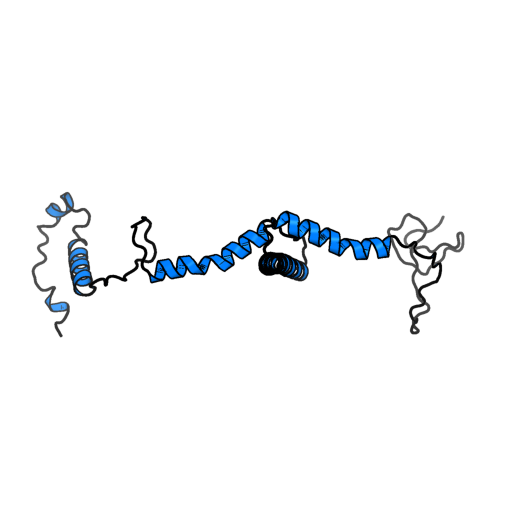AL A O 1
ATOM 823 N N . CYS A 1 100 ? 4.368 8.824 -3.906 1.00 95.06 100 CYS A N 1
ATOM 824 C CA . CYS A 1 100 ? 4.278 7.845 -4.992 1.00 95.06 100 CYS A CA 1
ATOM 825 C C . CYS A 1 100 ? 4.302 6.401 -4.469 1.00 95.06 100 CYS A C 1
ATOM 827 O O . CYS A 1 100 ? 3.505 5.585 -4.925 1.00 95.06 100 CYS A O 1
ATOM 829 N N . PHE A 1 101 ? 5.159 6.087 -3.493 1.00 94.81 101 PHE A N 1
ATOM 830 C CA . PHE A 1 101 ? 5.194 4.754 -2.887 1.00 94.81 101 PHE A CA 1
ATOM 831 C C . PHE A 1 101 ? 3.921 4.431 -2.099 1.00 94.81 101 PHE A C 1
ATOM 833 O O . PHE A 1 101 ? 3.410 3.323 -2.212 1.00 94.81 101 PHE A O 1
ATOM 840 N N . ASN A 1 102 ? 3.354 5.399 -1.370 1.00 93.50 102 ASN A N 1
ATOM 841 C CA . ASN A 1 102 ? 2.055 5.214 -0.710 1.00 93.50 102 ASN A CA 1
ATOM 842 C C . ASN A 1 102 ? 0.952 4.860 -1.716 1.00 93.50 102 ASN A C 1
ATOM 844 O O . ASN A 1 102 ? 0.163 3.948 -1.481 1.00 93.50 102 ASN A O 1
ATOM 848 N N . ILE A 1 103 ? 0.909 5.568 -2.849 1.00 95.81 103 ILE A N 1
ATOM 849 C CA . ILE A 1 103 ? -0.055 5.292 -3.919 1.00 95.81 103 ILE A CA 1
ATOM 850 C C . ILE A 1 103 ? 0.182 3.896 -4.502 1.00 95.81 103 ILE A C 1
ATOM 852 O O . ILE A 1 103 ? -0.781 3.168 -4.733 1.00 95.81 103 ILE A O 1
ATOM 856 N N . LEU A 1 104 ? 1.442 3.507 -4.711 1.00 94.94 104 LEU A N 1
ATOM 857 C CA . LEU A 1 104 ? 1.794 2.197 -5.256 1.00 94.94 104 LEU A CA 1
ATOM 858 C C . LEU A 1 104 ? 1.370 1.051 -4.324 1.00 94.94 104 LEU A C 1
ATOM 860 O O . LEU A 1 104 ? 0.783 0.075 -4.789 1.00 94.94 104 LEU A O 1
ATOM 864 N N . ASP A 1 105 ? 1.594 1.194 -3.016 1.00 94.81 105 ASP A N 1
ATOM 865 C CA . ASP A 1 105 ? 1.190 0.203 -2.014 1.00 94.81 105 ASP A CA 1
ATOM 866 C C . ASP A 1 105 ? -0.346 0.050 -1.964 1.00 94.81 105 ASP A C 1
ATOM 868 O O . ASP A 1 105 ? -0.862 -1.072 -1.953 1.00 94.81 105 ASP A O 1
ATOM 872 N N . LEU A 1 106 ? -1.091 1.163 -2.009 1.00 95.38 106 LEU A N 1
ATOM 873 C CA . LEU A 1 106 ? -2.560 1.155 -2.063 1.00 95.38 106 LEU A CA 1
ATOM 874 C C . LEU A 1 106 ? -3.092 0.558 -3.371 1.00 95.38 106 LEU A C 1
ATOM 876 O O . LEU A 1 106 ? -4.038 -0.230 -3.354 1.00 95.38 106 LEU A O 1
ATOM 880 N N . ALA A 1 107 ? -2.471 0.888 -4.506 1.00 96.38 107 ALA A N 1
ATOM 881 C CA . ALA A 1 107 ? -2.825 0.317 -5.799 1.00 96.38 107 ALA A CA 1
ATOM 882 C C . ALA A 1 107 ? -2.628 -1.205 -5.801 1.00 96.38 107 ALA A C 1
ATOM 884 O O . ALA A 1 107 ? -3.521 -1.932 -6.228 1.00 96.38 107 ALA A O 1
ATOM 885 N N . GLY A 1 108 ? -1.515 -1.701 -5.249 1.00 95.19 108 GLY A N 1
ATOM 886 C CA . GLY A 1 108 ? -1.262 -3.137 -5.117 1.00 95.19 108 GLY A CA 1
ATOM 887 C C . GLY A 1 108 ? -2.328 -3.865 -4.290 1.00 95.19 108 GLY A C 1
ATOM 888 O O . GLY A 1 108 ? -2.760 -4.956 -4.666 1.00 95.19 108 GLY A O 1
ATOM 889 N N . ILE A 1 109 ? -2.805 -3.254 -3.198 1.00 95.38 109 ILE A N 1
ATOM 890 C CA . ILE A 1 109 ? -3.914 -3.795 -2.392 1.00 95.38 109 ILE A CA 1
ATOM 891 C C . ILE A 1 109 ? -5.210 -3.828 -3.210 1.00 95.38 109 ILE A C 1
ATOM 893 O O . ILE A 1 109 ? -5.869 -4.867 -3.260 1.00 95.38 109 ILE A O 1
ATOM 897 N N . ASN A 1 110 ? -5.552 -2.726 -3.880 1.00 95.88 110 ASN A N 1
ATOM 898 C CA . ASN A 1 110 ? -6.783 -2.619 -4.665 1.00 95.88 110 ASN A CA 1
ATOM 899 C C . ASN A 1 110 ? -6.825 -3.644 -5.805 1.00 95.88 110 ASN A C 1
ATOM 901 O O . ASN A 1 110 ? -7.830 -4.333 -5.975 1.00 95.88 110 ASN A O 1
ATOM 905 N N . VAL A 1 111 ? -5.728 -3.797 -6.552 1.00 96.44 111 VAL A N 1
ATOM 906 C CA . VAL A 1 111 ? -5.640 -4.774 -7.647 1.00 96.44 111 VAL A CA 1
ATOM 907 C C . VAL A 1 111 ? -5.757 -6.206 -7.111 1.00 96.44 111 VAL A C 1
ATOM 909 O O . VAL A 1 111 ? -6.469 -7.015 -7.699 1.00 96.44 111 VAL A O 1
ATOM 912 N N . TRP A 1 112 ? -5.135 -6.527 -5.972 1.00 95.88 112 TRP A N 1
ATOM 913 C CA . TRP A 1 112 ? -5.255 -7.855 -5.358 1.00 95.88 112 TRP A CA 1
ATOM 914 C C . TRP A 1 112 ? -6.689 -8.181 -4.909 1.00 95.88 112 TRP A C 1
ATOM 916 O O . TRP A 1 112 ? -7.160 -9.299 -5.125 1.00 95.88 112 TRP A O 1
ATOM 926 N N . ILE A 1 113 ? -7.401 -7.215 -4.313 1.00 94.94 113 ILE A N 1
ATOM 927 C CA . ILE A 1 113 ? -8.815 -7.380 -3.930 1.00 94.94 113 ILE A CA 1
ATOM 928 C C . ILE A 1 113 ? -9.672 -7.636 -5.175 1.00 94.94 113 ILE A C 1
ATOM 930 O O . ILE A 1 113 ? -10.450 -8.590 -5.194 1.00 94.94 113 ILE A O 1
ATOM 934 N N . LEU A 1 114 ? -9.491 -6.831 -6.227 1.00 96.56 114 LEU A N 1
ATOM 935 C CA . LEU A 1 114 ? -10.213 -6.990 -7.491 1.00 96.56 114 LEU A CA 1
ATOM 936 C C . LEU A 1 114 ? -9.928 -8.345 -8.148 1.00 96.56 114 LEU A C 1
ATOM 938 O O . LEU A 1 114 ? -10.850 -9.010 -8.616 1.00 96.56 114 LEU A O 1
ATOM 942 N N . TYR A 1 115 ? -8.674 -8.796 -8.142 1.00 96.12 115 TYR A N 1
ATOM 943 C CA . TYR A 1 115 ? -8.287 -10.102 -8.676 1.00 96.12 115 TYR A CA 1
ATOM 944 C C . TYR A 1 115 ? -9.006 -11.255 -7.958 1.00 96.12 115 TYR A C 1
ATOM 946 O O . TYR A 1 115 ? -9.549 -12.153 -8.605 1.00 96.12 115 TYR A O 1
ATOM 954 N N . LYS A 1 116 ? -9.083 -11.195 -6.622 1.00 95.56 116 LYS A N 1
ATOM 955 C CA . LYS A 1 116 ? -9.825 -12.177 -5.818 1.00 95.56 116 LYS A CA 1
ATOM 956 C C . LYS A 1 116 ? -11.319 -12.174 -6.119 1.00 95.56 116 LYS A C 1
ATOM 958 O O . LYS A 1 116 ? -11.921 -13.239 -6.201 1.00 95.56 116 LYS A O 1
ATOM 963 N N . GLN A 1 117 ? -11.912 -10.993 -6.284 1.00 95.81 117 GLN A N 1
ATOM 964 C CA . GLN A 1 117 ? -13.339 -10.859 -6.582 1.00 95.81 117 GLN A CA 1
ATOM 965 C C . GLN A 1 117 ? -13.700 -11.369 -7.980 1.00 95.81 117 GLN A C 1
ATOM 967 O O . GLN A 1 117 ? -14.764 -11.951 -8.159 1.00 95.81 117 GLN A O 1
ATOM 972 N N . THR A 1 118 ? -12.825 -11.154 -8.960 1.00 96.44 118 THR A N 1
ATOM 973 C CA . THR A 1 118 ? -13.080 -11.503 -10.365 1.00 96.44 118 THR A CA 1
ATOM 974 C C . THR A 1 118 ? -12.773 -12.962 -10.686 1.00 96.44 118 THR A C 1
ATOM 976 O O . THR A 1 118 ? -13.530 -13.588 -11.421 1.00 96.44 118 THR A O 1
ATOM 979 N N . THR A 1 119 ? -11.696 -13.517 -10.128 1.00 94.19 119 THR A N 1
ATOM 980 C CA . THR A 1 119 ? -11.241 -14.884 -10.448 1.00 94.19 119 THR A CA 1
ATOM 981 C C . THR A 1 119 ? -11.779 -15.919 -9.456 1.00 94.19 119 THR A C 1
ATOM 983 O O . THR A 1 119 ? -11.849 -17.103 -9.764 1.00 94.19 119 THR A O 1
ATOM 986 N N . GLY A 1 120 ? -12.133 -15.502 -8.234 1.00 91.56 120 GLY A N 1
ATOM 987 C CA . GLY A 1 120 ? -12.505 -16.412 -7.144 1.00 91.56 120 GLY A CA 1
ATOM 988 C C . GLY A 1 120 ? -11.328 -17.211 -6.563 1.00 91.56 120 GLY A C 1
ATOM 989 O O . GLY A 1 120 ? -11.509 -17.984 -5.623 1.00 91.56 120 GLY A O 1
ATOM 990 N N . GLU A 1 121 ? -10.114 -17.022 -7.082 1.00 90.88 121 GLU A N 1
ATOM 991 C CA . GLU A 1 121 ? -8.914 -17.697 -6.598 1.00 90.88 121 GLU A CA 1
ATOM 992 C C . GLU A 1 121 ? -8.420 -17.123 -5.269 1.00 90.88 121 GLU A C 1
ATOM 994 O O . GLU A 1 121 ? -8.370 -15.909 -5.043 1.00 90.88 121 GLU A O 1
ATOM 999 N N . ASN A 1 122 ? -7.968 -18.013 -4.383 1.00 88.88 122 ASN A N 1
ATOM 1000 C CA . ASN A 1 122 ? -7.413 -17.624 -3.095 1.00 88.88 122 ASN A CA 1
ATOM 1001 C C . ASN A 1 122 ? -5.882 -17.610 -3.130 1.00 88.88 122 ASN A C 1
ATOM 1003 O O . ASN A 1 122 ? -5.216 -18.502 -2.611 1.00 88.88 122 ASN A O 1
ATOM 1007 N N . ILE A 1 123 ? -5.324 -16.571 -3.751 1.00 93.38 123 ILE A N 1
ATOM 1008 C CA . ILE A 1 123 ? -3.880 -16.321 -3.755 1.00 93.38 123 ILE A CA 1
ATOM 1009 C C . ILE A 1 123 ? -3.454 -15.470 -2.547 1.00 93.38 123 ILE A C 1
ATOM 1011 O O . ILE A 1 123 ? -4.148 -14.525 -2.136 1.00 93.38 123 ILE A O 1
ATOM 1015 N N . SER A 1 124 ? -2.287 -15.780 -1.976 1.00 94.25 124 SER A N 1
ATOM 1016 C CA . SER A 1 124 ? -1.664 -14.925 -0.964 1.00 94.25 124 SER A CA 1
ATOM 1017 C C . SER A 1 124 ? -1.281 -13.572 -1.583 1.00 94.25 124 SER A C 1
ATOM 1019 O O . SER A 1 124 ? -0.948 -13.478 -2.764 1.00 94.25 124 SER A O 1
ATOM 1021 N N . ARG A 1 125 ? -1.325 -12.487 -0.800 1.00 92.94 125 ARG A N 1
ATOM 1022 C CA . ARG A 1 125 ? -0.961 -11.156 -1.320 1.00 92.94 125 ARG A CA 1
ATOM 1023 C C . ARG A 1 125 ? 0.502 -11.093 -1.766 1.00 92.94 125 ARG A C 1
ATOM 1025 O O . ARG A 1 125 ? 0.808 -10.432 -2.749 1.00 92.94 125 ARG A O 1
ATOM 1032 N N . GLN A 1 126 ? 1.392 -11.778 -1.051 1.00 93.50 126 GLN A N 1
ATOM 1033 C CA . GLN A 1 126 ? 2.817 -11.806 -1.373 1.00 93.50 126 GLN A CA 1
ATOM 1034 C C . GLN A 1 126 ? 3.065 -12.463 -2.732 1.00 93.50 126 GLN A C 1
ATOM 1036 O O . GLN A 1 126 ? 3.739 -11.877 -3.574 1.00 93.50 126 GLN A O 1
ATOM 1041 N N . ASP A 1 127 ? 2.472 -13.634 -2.968 1.00 94.50 127 ASP A N 1
ATOM 1042 C CA . ASP A 1 127 ? 2.645 -14.355 -4.232 1.00 94.50 127 ASP A CA 1
ATOM 1043 C C . ASP A 1 127 ? 2.021 -13.592 -5.396 1.00 94.50 127 ASP A C 1
ATOM 1045 O O . ASP A 1 127 ? 2.597 -13.537 -6.479 1.00 94.50 127 ASP A O 1
ATOM 1049 N N . PHE A 1 128 ? 0.870 -12.956 -5.161 1.00 95.62 128 PHE A N 1
ATOM 1050 C CA . PHE A 1 128 ? 0.236 -12.088 -6.145 1.00 95.62 128 PHE A CA 1
ATOM 1051 C C . PHE A 1 128 ? 1.155 -10.934 -6.562 1.00 95.62 128 PHE A C 1
ATOM 1053 O O . PHE A 1 128 ? 1.395 -10.740 -7.751 1.00 95.62 128 PHE A O 1
ATOM 1060 N N . LEU A 1 129 ? 1.715 -10.200 -5.594 1.00 95.06 129 LEU A N 1
ATOM 1061 C CA . LEU A 1 129 ? 2.612 -9.078 -5.875 1.00 95.06 129 LEU A CA 1
ATOM 1062 C C . LEU A 1 129 ? 3.904 -9.530 -6.569 1.00 95.06 129 LEU A C 1
ATOM 1064 O O . LEU A 1 129 ? 4.382 -8.835 -7.462 1.00 95.06 129 LEU A O 1
ATOM 1068 N N . LEU A 1 130 ? 4.457 -10.691 -6.200 1.00 94.31 130 LEU A N 1
ATOM 1069 C CA . LEU A 1 130 ? 5.638 -11.254 -6.859 1.00 94.31 130 LEU A CA 1
ATOM 1070 C C . LEU A 1 130 ? 5.356 -11.612 -8.321 1.00 94.31 130 LEU A C 1
ATOM 1072 O O . LEU A 1 130 ? 6.135 -11.231 -9.192 1.00 94.31 130 LEU A O 1
ATOM 1076 N N . LYS A 1 131 ? 4.240 -12.298 -8.599 1.00 95.06 131 LYS A N 1
ATOM 1077 C CA . LYS A 1 131 ? 3.822 -12.621 -9.973 1.00 95.06 131 LYS A CA 1
ATOM 1078 C C . LYS A 1 131 ? 3.615 -11.352 -10.795 1.00 95.06 131 LYS A C 1
ATOM 1080 O O . LYS A 1 131 ? 4.222 -11.213 -11.853 1.00 95.06 131 LYS A O 1
ATOM 1085 N N . LEU A 1 132 ? 2.871 -10.390 -10.246 1.00 94.12 132 LEU A N 1
ATOM 1086 C CA . LEU A 1 132 ? 2.611 -9.100 -10.883 1.00 94.12 132 LEU A CA 1
ATOM 1087 C C . LEU A 1 132 ? 3.912 -8.359 -11.229 1.00 94.12 132 LEU A C 1
ATOM 1089 O O . LEU A 1 132 ? 4.071 -7.861 -12.340 1.00 94.12 132 LEU A O 1
ATOM 1093 N N . ALA A 1 133 ? 4.867 -8.307 -10.298 1.00 93.44 133 ALA A N 1
ATOM 1094 C CA . ALA A 1 133 ? 6.146 -7.637 -10.517 1.00 93.44 133 ALA A CA 1
ATOM 1095 C C . ALA A 1 133 ? 6.996 -8.325 -11.597 1.00 93.44 133 ALA A C 1
ATOM 1097 O O . ALA A 1 133 ? 7.661 -7.646 -12.381 1.00 93.44 133 ALA A O 1
ATOM 1098 N N . VAL A 1 134 ? 6.985 -9.661 -11.644 1.00 93.88 134 VAL A N 1
ATOM 1099 C CA . VAL A 1 134 ? 7.701 -10.436 -12.667 1.00 93.88 134 VAL A CA 1
ATOM 1100 C C . VAL A 1 134 ? 7.105 -10.194 -14.051 1.00 93.88 134 VAL A C 1
ATOM 1102 O O . VAL A 1 134 ? 7.865 -9.949 -14.988 1.00 93.88 134 VAL A O 1
ATOM 1105 N N . GLU A 1 135 ? 5.777 -10.215 -14.169 1.00 94.25 135 GLU A N 1
ATOM 1106 C CA . GLU A 1 135 ? 5.064 -9.944 -15.422 1.00 94.25 135 GLU A CA 1
ATOM 1107 C C . GLU A 1 135 ? 5.314 -8.514 -15.905 1.00 94.25 135 GLU A C 1
ATOM 1109 O O . GLU A 1 135 ? 5.759 -8.317 -17.031 1.00 94.25 135 GLU A O 1
ATOM 1114 N N . PHE A 1 136 ? 5.169 -7.513 -15.030 1.00 91.56 136 PHE A N 1
ATOM 1115 C CA . PHE A 1 136 ? 5.441 -6.114 -15.383 1.00 91.56 136 PHE A CA 1
ATOM 1116 C C . PHE A 1 136 ? 6.895 -5.885 -15.800 1.00 91.56 136 PHE A C 1
ATOM 1118 O O . PHE A 1 136 ? 7.184 -5.024 -16.628 1.00 91.56 136 PHE A O 1
ATOM 1125 N N . ALA A 1 137 ? 7.838 -6.633 -15.224 1.00 91.62 137 ALA A N 1
ATOM 1126 C CA . ALA A 1 137 ? 9.243 -6.535 -15.589 1.00 91.62 137 ALA A CA 1
ATOM 1127 C C . ALA A 1 137 ? 9.578 -7.242 -16.913 1.00 91.62 137 ALA A C 1
ATOM 1129 O O . ALA A 1 137 ? 10.633 -6.940 -17.480 1.00 91.62 137 ALA A O 1
ATOM 1130 N N . ALA A 1 138 ? 8.748 -8.175 -17.392 1.00 91.19 138 ALA A N 1
ATOM 1131 C CA . ALA A 1 138 ? 9.020 -8.968 -18.590 1.00 91.19 138 ALA A CA 1
ATOM 1132 C C . ALA A 1 138 ? 9.185 -8.073 -19.828 1.00 91.19 138 ALA A C 1
ATOM 1134 O O . ALA A 1 138 ? 10.242 -8.115 -20.463 1.00 91.19 138 ALA A O 1
ATOM 1135 N N . ASP A 1 139 ? 8.246 -7.155 -20.061 1.00 86.50 139 ASP A N 1
ATOM 1136 C CA . ASP A 1 139 ? 8.264 -6.224 -21.199 1.00 86.50 139 ASP A CA 1
ATOM 1137 C C . ASP A 1 139 ? 9.559 -5.388 -21.242 1.00 86.50 139 ASP A C 1
ATOM 1139 O O . ASP A 1 139 ? 10.219 -5.230 -22.274 1.00 86.50 139 ASP A O 1
ATOM 1143 N N . PHE A 1 140 ? 10.001 -4.893 -20.080 1.00 87.31 140 PHE A N 1
ATOM 1144 C CA . PHE A 1 140 ? 11.236 -4.110 -19.969 1.00 87.31 140 PHE A CA 1
ATOM 1145 C C . PHE A 1 140 ? 12.509 -4.951 -20.082 1.00 87.31 140 PHE A C 1
ATOM 1147 O O . PHE A 1 140 ? 13.587 -4.407 -20.349 1.00 87.31 140 PHE A O 1
ATOM 1154 N N . ARG A 1 141 ? 12.447 -6.254 -19.794 1.00 83.69 141 ARG A N 1
ATOM 1155 C CA . ARG A 1 141 ? 13.583 -7.168 -19.973 1.00 83.69 141 ARG A CA 1
ATOM 1156 C C . ARG A 1 141 ? 13.785 -7.466 -21.449 1.00 83.69 141 ARG A C 1
ATOM 1158 O O . ARG A 1 141 ? 14.923 -7.393 -21.905 1.00 83.69 141 ARG A O 1
ATOM 1165 N N . GLU A 1 142 ? 12.710 -7.708 -22.186 1.00 82.88 142 GLU A N 1
ATOM 1166 C CA . GLU A 1 142 ? 12.760 -7.935 -23.632 1.00 82.88 142 GLU A CA 1
ATOM 1167 C C . GLU A 1 142 ? 13.284 -6.700 -24.373 1.00 82.88 142 GLU A C 1
ATOM 1169 O O . GLU A 1 142 ? 14.229 -6.804 -25.158 1.00 82.88 142 GLU A O 1
ATOM 1174 N N . ALA A 1 143 ? 12.797 -5.506 -24.021 1.00 82.06 143 ALA A N 1
ATOM 1175 C CA . ALA A 1 143 ? 13.278 -4.248 -24.599 1.00 82.06 143 ALA A CA 1
ATOM 1176 C C . ALA A 1 143 ? 14.769 -3.963 -24.318 1.00 82.06 143 ALA A C 1
ATOM 1178 O O . ALA A 1 143 ? 15.443 -3.304 -25.110 1.00 82.06 143 ALA A O 1
ATOM 1179 N N . ARG A 1 144 ? 15.310 -4.446 -23.189 1.00 77.50 144 ARG A N 1
ATOM 1180 C CA . ARG A 1 144 ? 16.734 -4.289 -22.826 1.00 77.50 144 ARG A CA 1
ATOM 1181 C C . ARG A 1 144 ? 17.637 -5.401 -23.359 1.00 77.50 144 ARG A C 1
ATOM 1183 O O . ARG A 1 144 ? 18.844 -5.184 -23.439 1.00 77.50 144 ARG A O 1
ATOM 1190 N N . GLY A 1 145 ? 17.074 -6.569 -23.666 1.00 71.62 145 GLY A N 1
ATOM 1191 C CA . GLY A 1 145 ? 17.783 -7.720 -24.229 1.00 71.62 145 GLY A CA 1
ATOM 1192 C C . GLY A 1 145 ? 18.069 -7.586 -25.723 1.00 71.62 145 GLY A C 1
ATOM 1193 O O . GLY A 1 145 ? 18.933 -8.289 -26.243 1.00 71.62 145 GLY A O 1
ATOM 1194 N N . GLN A 1 146 ? 17.400 -6.657 -26.410 1.00 69.50 146 GLN A N 1
ATOM 1195 C CA . GLN A 1 146 ? 17.769 -6.300 -27.773 1.00 69.50 146 GLN A CA 1
ATOM 1196 C C . GLN A 1 146 ? 19.175 -5.680 -27.775 1.00 69.50 146 GLN A C 1
ATOM 1198 O O . GLN A 1 146 ? 19.450 -4.779 -26.972 1.00 69.50 146 GLN A O 1
ATOM 1203 N N . PRO A 1 147 ? 20.090 -6.136 -28.653 1.00 66.19 147 PRO A N 1
ATOM 1204 C CA . PRO A 1 147 ? 21.395 -5.514 -28.772 1.00 66.19 147 PRO A CA 1
ATOM 1205 C C . PRO A 1 147 ? 21.174 -4.036 -29.075 1.00 66.19 147 PRO A C 1
ATOM 1207 O O . PRO A 1 147 ? 20.501 -3.685 -30.045 1.00 66.19 147 PRO A O 1
ATOM 1210 N N . LYS A 1 148 ? 21.738 -3.157 -28.237 1.00 61.88 148 LYS A N 1
ATOM 1211 C CA . LYS A 1 148 ? 21.882 -1.750 -28.602 1.00 61.88 148 LYS A CA 1
ATOM 1212 C C . LYS A 1 148 ? 22.608 -1.761 -29.940 1.00 61.88 148 LYS A C 1
ATOM 1214 O O . LYS A 1 148 ? 23.790 -2.100 -29.973 1.00 61.88 148 LYS A O 1
ATOM 1219 N N . ALA A 1 149 ? 21.909 -1.442 -31.030 1.00 59.16 149 ALA A N 1
ATOM 1220 C CA . ALA A 1 149 ? 22.575 -1.127 -32.281 1.00 59.16 149 ALA A CA 1
ATOM 1221 C C . ALA A 1 149 ? 23.701 -0.152 -31.921 1.00 59.16 149 ALA A C 1
ATOM 1223 O O . ALA A 1 149 ? 23.470 0.785 -31.149 1.00 59.16 149 ALA A O 1
ATOM 1224 N N . ASN A 1 150 ? 24.925 -0.446 -32.363 1.00 53.34 150 ASN A N 1
ATOM 1225 C CA . ASN A 1 150 ? 26.097 0.387 -32.123 1.00 53.34 150 ASN A CA 1
ATOM 1226 C C . ASN A 1 150 ? 25.871 1.753 -32.775 1.00 53.34 150 ASN A C 1
ATOM 1228 O O . ASN A 1 150 ? 26.341 2.043 -33.870 1.00 53.34 150 ASN A O 1
ATOM 1232 N N . THR A 1 151 ? 25.138 2.616 -32.086 1.00 49.38 151 THR A N 1
ATOM 1233 C CA . THR A 1 151 ? 24.881 3.978 -32.502 1.00 49.38 151 THR A CA 1
ATOM 1234 C C . THR A 1 151 ? 26.045 4.811 -31.993 1.00 49.38 151 THR A C 1
ATOM 1236 O O . THR A 1 151 ? 25.916 5.623 -31.081 1.00 49.38 151 THR A O 1
ATOM 1239 N N . ASN A 1 152 ? 27.189 4.663 -32.665 1.00 48.09 152 ASN A N 1
ATOM 1240 C CA . ASN A 1 152 ? 28.132 5.760 -32.884 1.00 48.09 152 ASN A CA 1
ATOM 1241 C C . ASN A 1 152 ? 27.480 6.826 -33.796 1.00 48.09 152 ASN A C 1
ATOM 1243 O O . ASN A 1 152 ? 28.064 7.289 -34.769 1.00 48.09 152 ASN A O 1
ATOM 1247 N N . MET A 1 153 ? 26.247 7.230 -33.485 1.00 48.47 153 MET A N 1
ATOM 1248 C CA . MET A 1 153 ? 25.577 8.364 -34.094 1.00 48.47 153 MET A CA 1
ATOM 1249 C C . MET A 1 153 ? 25.336 9.357 -32.973 1.00 48.47 153 MET A C 1
ATOM 1251 O O . MET A 1 153 ? 24.521 9.155 -32.071 1.00 48.47 153 MET A O 1
ATOM 1255 N N . LYS A 1 154 ? 26.143 10.415 -33.014 1.00 43.56 154 LYS A N 1
ATOM 1256 C CA . LYS A 1 154 ? 25.974 11.639 -32.243 1.00 43.56 154 LYS A CA 1
ATOM 1257 C C . LYS A 1 154 ? 24.479 11.964 -32.184 1.00 43.56 154 LYS A C 1
ATOM 1259 O O . LYS A 1 154 ? 23.861 12.180 -33.221 1.00 43.56 154 LYS A O 1
ATOM 1264 N N . ARG A 1 155 ? 23.908 12.028 -30.978 1.00 39.97 155 ARG A N 1
ATOM 1265 C CA . ARG A 1 155 ? 22.649 12.745 -30.751 1.00 39.97 155 ARG A CA 1
ATOM 1266 C C . ARG A 1 155 ? 22.895 14.208 -31.119 1.00 39.97 155 ARG A C 1
ATOM 1268 O O . ARG A 1 155 ? 23.338 14.992 -30.285 1.00 39.97 155 ARG A O 1
ATOM 1275 N N . SER A 1 156 ? 22.649 14.573 -32.370 1.00 43.78 156 SER A N 1
ATOM 1276 C CA . SER A 1 156 ? 22.419 15.956 -32.760 1.00 43.78 156 SER A CA 1
ATOM 1277 C C . SER A 1 156 ? 21.006 16.317 -32.317 1.00 43.78 156 SER A C 1
ATOM 1279 O O . SER A 1 156 ? 20.048 16.218 -33.075 1.00 43.78 156 SER A O 1
ATOM 1281 N N . LEU A 1 157 ? 20.887 16.686 -31.042 1.00 41.81 157 LEU A N 1
ATOM 1282 C CA . LEU A 1 157 ? 19.818 17.576 -30.607 1.00 41.81 157 LEU A CA 1
ATOM 1283 C C . LEU A 1 157 ? 20.048 18.926 -31.319 1.00 41.81 157 LEU A C 1
ATOM 1285 O O . LEU A 1 157 ? 21.219 19.301 -31.460 1.00 41.81 157 LEU A O 1
ATOM 1289 N N . PRO A 1 158 ? 19.014 19.648 -31.789 1.00 39.97 158 PRO A N 1
ATOM 1290 C CA . PRO A 1 158 ? 19.214 20.898 -32.513 1.00 39.97 158 PRO A CA 1
ATOM 1291 C C . PRO A 1 158 ? 19.957 21.883 -31.606 1.00 39.97 158 PRO A C 1
ATOM 1293 O O . PRO A 1 158 ? 19.408 22.362 -30.616 1.00 39.97 158 PRO A O 1
ATOM 1296 N N . LYS A 1 159 ? 21.234 22.151 -31.904 1.00 39.84 159 LYS A N 1
ATOM 1297 C CA . LYS A 1 159 ? 21.975 23.238 -31.266 1.00 39.84 159 LYS A CA 1
ATOM 1298 C C . LYS A 1 159 ? 21.436 24.534 -31.851 1.00 39.84 159 LYS A C 1
ATOM 1300 O O . LYS A 1 159 ? 21.894 24.992 -32.894 1.00 39.84 159 LYS A O 1
ATOM 1305 N N . SER A 1 160 ? 20.459 25.109 -31.160 1.00 38.88 160 SER A N 1
ATOM 1306 C CA . SER A 1 160 ? 20.264 26.549 -31.163 1.00 38.88 160 SER A CA 1
ATOM 1307 C C . SER A 1 160 ? 21.603 27.206 -30.823 1.00 38.88 160 SER A C 1
ATOM 1309 O O . SER A 1 160 ? 22.272 26.844 -29.853 1.00 38.88 160 SER A O 1
ATOM 1311 N N . THR A 1 161 ? 22.003 28.117 -31.693 1.00 45.97 161 THR A N 1
ATOM 1312 C CA . THR A 1 161 ? 23.152 29.014 -31.609 1.00 45.97 161 THR A CA 1
ATOM 1313 C C . THR A 1 161 ? 23.368 29.580 -30.204 1.00 45.97 161 THR A C 1
ATOM 1315 O O . THR A 1 161 ? 22.531 30.353 -29.761 1.00 45.97 161 THR A O 1
ATOM 1318 N N . THR A 1 162 ? 24.499 29.261 -29.562 1.00 47.22 162 THR A N 1
ATOM 1319 C CA . THR A 1 162 ? 25.227 30.166 -28.646 1.00 47.22 162 THR A CA 1
ATOM 1320 C C . THR A 1 162 ? 26.612 29.608 -28.274 1.00 47.22 162 THR A C 1
ATOM 1322 O O . THR A 1 162 ? 26.740 28.477 -27.807 1.00 47.22 162 THR A O 1
ATOM 1325 N N . ASP A 1 163 ? 27.610 30.478 -28.451 1.00 45.03 163 ASP A N 1
ATOM 1326 C CA . ASP A 1 163 ? 28.867 30.632 -27.705 1.00 45.03 163 ASP A CA 1
ATOM 1327 C C . ASP A 1 163 ? 30.122 29.802 -28.025 1.00 45.03 163 ASP A C 1
ATOM 1329 O O . ASP A 1 163 ? 30.330 28.668 -27.594 1.00 45.03 163 ASP A O 1
ATOM 1333 N N . ALA A 1 164 ? 31.079 30.509 -28.635 1.00 56.09 164 ALA A N 1
ATOM 1334 C CA . A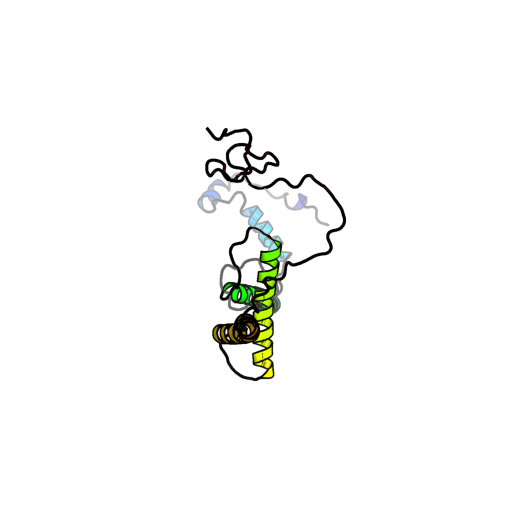LA A 1 164 ? 32.491 30.178 -28.827 1.00 56.09 164 ALA A CA 1
ATOM 1335 C C . ALA A 1 164 ? 33.318 30.099 -27.516 1.00 56.09 164 ALA A C 1
ATOM 1337 O O . ALA A 1 164 ? 34.514 30.382 -27.516 1.00 56.09 164 ALA A O 1
ATOM 1338 N N . ASN A 1 165 ? 32.711 29.730 -26.382 1.00 63.75 165 ASN A N 1
ATOM 1339 C CA . ASN A 1 165 ? 33.354 29.788 -25.062 1.00 63.75 165 ASN A CA 1
ATOM 1340 C C . ASN A 1 165 ? 33.154 28.516 -24.212 1.00 63.75 165 ASN A C 1
ATOM 1342 O O . ASN A 1 165 ? 33.105 28.563 -22.979 1.00 63.75 165 ASN A O 1
ATOM 1346 N N . GLU A 1 166 ? 33.040 27.354 -24.863 1.00 76.38 166 GLU A N 1
ATOM 1347 C CA . GLU A 1 166 ? 32.877 26.066 -24.183 1.00 76.38 166 GLU A CA 1
ATOM 1348 C C . GLU A 1 166 ? 34.167 25.659 -23.439 1.00 76.38 166 GLU A C 1
ATOM 1350 O O . GLU A 1 166 ? 35.196 25.325 -24.032 1.00 76.38 166 GLU A O 1
ATOM 1355 N N . ARG A 1 167 ? 34.123 25.692 -22.100 1.00 82.12 167 ARG A N 1
ATOM 1356 C CA . ARG A 1 167 ? 35.250 25.305 -21.234 1.00 82.12 167 ARG A CA 1
ATOM 1357 C C . ARG A 1 167 ? 35.328 23.780 -21.095 1.00 82.12 167 ARG A C 1
ATOM 1359 O O . ARG A 1 167 ? 34.378 23.156 -20.617 1.00 82.12 167 ARG A O 1
ATOM 1366 N N . LYS A 1 168 ? 36.482 23.185 -21.414 1.00 82.12 168 LYS A N 1
ATOM 1367 C CA . LYS A 1 168 ? 36.741 21.734 -21.308 1.00 82.12 168 LYS A CA 1
ATOM 1368 C C . LYS A 1 168 ? 37.417 21.364 -19.985 1.00 82.12 168 LYS A C 1
ATOM 1370 O O . LYS A 1 168 ? 37.979 22.218 -19.306 1.00 82.12 168 LYS A O 1
ATOM 1375 N N . ARG A 1 169 ? 37.339 20.093 -19.574 1.00 86.06 169 ARG A N 1
ATOM 1376 C CA . ARG A 1 169 ? 37.937 19.616 -18.312 1.00 86.06 169 ARG A CA 1
ATOM 1377 C C . ARG A 1 169 ? 39.469 19.610 -18.405 1.00 86.06 169 ARG A C 1
ATOM 1379 O O . ARG A 1 169 ? 40.028 19.251 -19.434 1.00 86.06 169 ARG A O 1
ATOM 1386 N N . CYS A 1 170 ? 40.124 20.003 -17.318 1.00 85.69 170 CYS A N 1
ATOM 1387 C CA . CYS A 1 170 ? 41.570 19.962 -17.130 1.00 85.69 170 CYS A CA 1
ATOM 1388 C C . CYS A 1 170 ? 42.100 18.520 -17.259 1.00 85.69 170 CYS A C 1
ATOM 1390 O O . CYS A 1 170 ? 41.549 17.601 -16.659 1.00 85.69 170 CYS A O 1
ATOM 1392 N N . GLN A 1 171 ? 43.161 18.327 -18.048 1.00 82.62 171 GLN A N 1
ATOM 1393 C CA . GLN A 1 171 ? 43.643 17.002 -18.479 1.00 82.62 171 GLN A CA 1
ATOM 1394 C C . GLN A 1 171 ? 44.935 16.536 -17.778 1.00 82.62 171 GLN A C 1
ATOM 1396 O O . GLN A 1 171 ? 45.545 15.564 -18.211 1.00 82.62 171 GLN A O 1
ATOM 1401 N N . ILE A 1 172 ? 45.385 17.220 -16.719 1.00 75.44 172 ILE A N 1
ATOM 1402 C CA . ILE A 1 172 ? 46.707 16.973 -16.098 1.00 75.44 172 ILE A CA 1
ATOM 1403 C C . ILE A 1 172 ? 46.601 16.144 -14.803 1.00 75.44 172 ILE A C 1
ATOM 1405 O O . ILE A 1 172 ? 47.571 15.997 -14.082 1.00 75.44 172 ILE A O 1
ATOM 1409 N N . GLY A 1 173 ? 45.437 15.582 -14.466 1.00 68.50 173 GLY A N 1
ATOM 1410 C CA . GLY A 1 173 ? 45.295 14.607 -13.367 1.00 68.50 173 GLY A CA 1
ATOM 1411 C C . GLY A 1 173 ? 45.469 15.140 -11.931 1.00 68.50 173 GLY A C 1
ATOM 1412 O O . GLY A 1 173 ? 44.919 14.552 -11.009 1.00 68.50 173 GLY A O 1
ATOM 1413 N N . TYR A 1 174 ? 46.139 16.27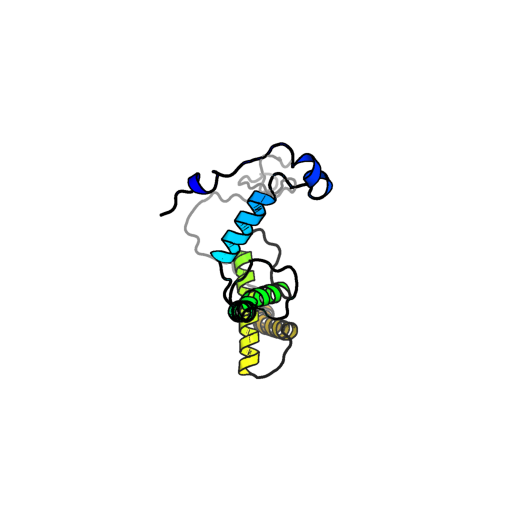8 -11.719 1.00 70.56 174 TYR A N 1
ATOM 1414 C CA . TYR A 1 174 ? 46.302 16.921 -10.400 1.00 70.56 174 TYR A CA 1
ATOM 1415 C C . TYR A 1 174 ? 45.105 17.797 -9.988 1.00 70.56 174 TYR A C 1
ATOM 1417 O O . TYR A 1 174 ? 45.030 18.288 -8.864 1.00 70.56 174 TYR A O 1
ATOM 1425 N N . CYS A 1 175 ? 44.161 18.017 -10.903 1.00 75.12 175 CYS A N 1
ATOM 1426 C CA . CYS A 1 175 ? 42.981 18.857 -10.731 1.00 75.12 175 CYS A CA 1
ATOM 1427 C C . CYS A 1 175 ? 41.723 17.974 -10.673 1.00 75.12 175 CYS A C 1
ATOM 1429 O O . CYS A 1 175 ? 41.432 17.243 -11.617 1.00 75.12 175 CYS A O 1
ATOM 1431 N N . LYS A 1 176 ? 40.930 18.081 -9.599 1.00 69.12 176 LYS A N 1
ATOM 1432 C CA . LYS A 1 176 ? 39.583 17.490 -9.559 1.00 69.12 176 LYS A CA 1
ATOM 1433 C C . LYS A 1 176 ? 38.624 18.391 -10.347 1.00 69.12 176 LYS A C 1
ATOM 1435 O O . LYS A 1 176 ? 38.207 19.434 -9.863 1.00 69.12 176 LYS A O 1
ATOM 1440 N N . ASP A 1 177 ? 38.357 18.018 -11.597 1.00 72.94 177 ASP A N 1
ATOM 1441 C CA . ASP A 1 177 ? 37.270 18.518 -12.460 1.00 72.94 177 ASP A CA 1
ATOM 1442 C C . ASP A 1 177 ? 37.236 20.011 -12.836 1.00 72.94 177 ASP A C 1
ATOM 1444 O O . ASP A 1 177 ? 36.243 20.493 -13.390 1.00 72.94 177 ASP A O 1
ATOM 1448 N N . ASN A 1 178 ? 38.333 20.746 -12.646 1.00 81.56 178 ASN A N 1
ATOM 1449 C CA . ASN A 1 178 ? 38.416 22.139 -13.095 1.00 81.56 178 ASN A CA 1
ATOM 1450 C C . ASN A 1 178 ? 38.190 22.263 -14.611 1.00 81.56 178 ASN A C 1
ATOM 1452 O O . ASN A 1 178 ? 38.831 21.567 -15.401 1.00 81.56 178 ASN A O 1
ATOM 1456 N N . LYS A 1 179 ? 37.324 23.196 -15.024 1.00 85.88 179 LYS A N 1
ATOM 1457 C CA . LYS A 1 179 ? 37.085 23.528 -16.437 1.00 85.88 179 LYS A CA 1
ATOM 1458 C C . LYS A 1 179 ? 37.942 24.717 -16.874 1.00 85.88 179 LYS A C 1
ATOM 1460 O O . LYS A 1 179 ? 38.081 25.693 -16.143 1.00 85.88 179 LYS A O 1
ATOM 1465 N N . THR A 1 180 ? 38.501 24.647 -18.074 1.00 83.06 180 THR A N 1
ATOM 1466 C CA . THR A 1 180 ? 39.412 25.638 -18.652 1.00 83.06 180 THR A CA 1
ATOM 1467 C C . THR A 1 180 ? 39.213 25.733 -20.163 1.00 83.06 180 THR A C 1
ATOM 1469 O O . THR A 1 180 ? 38.812 24.772 -20.816 1.00 83.06 180 THR A O 1
ATOM 1472 N N . ASN A 1 181 ? 39.491 26.902 -20.724 1.00 84.94 181 ASN A N 1
ATOM 1473 C CA . ASN A 1 181 ? 39.641 27.110 -22.165 1.00 84.94 181 ASN A CA 1
ATOM 1474 C C . ASN A 1 181 ? 41.118 27.291 -22.563 1.00 84.94 181 ASN A C 1
ATOM 1476 O O . ASN A 1 181 ? 41.415 27.448 -23.741 1.00 84.94 181 ASN A O 1
ATOM 1480 N N . LYS A 1 182 ? 42.044 27.265 -21.591 1.00 82.12 182 LYS A N 1
ATOM 1481 C CA . LYS A 1 182 ? 43.479 27.451 -21.820 1.00 82.12 182 LYS A CA 1
ATOM 1482 C C . LYS A 1 182 ? 44.130 26.136 -22.235 1.00 82.12 182 LYS A C 1
ATOM 1484 O O . LYS A 1 182 ? 43.942 25.120 -21.563 1.00 82.12 182 LYS A O 1
ATOM 1489 N N . ILE A 1 183 ? 44.928 26.192 -23.297 1.00 82.81 183 ILE A N 1
ATOM 1490 C CA . ILE A 1 183 ? 45.701 25.071 -23.837 1.00 82.81 183 ILE A CA 1
ATOM 1491 C C . ILE A 1 183 ? 47.184 25.308 -23.530 1.00 82.81 183 ILE A C 1
ATOM 1493 O O . ILE A 1 183 ? 47.667 26.436 -23.630 1.00 82.81 183 ILE A O 1
ATOM 1497 N N . CYS A 1 184 ? 47.906 24.270 -23.110 1.00 81.81 184 CYS A N 1
ATOM 1498 C CA . CYS A 1 184 ? 49.351 24.350 -22.915 1.00 81.81 184 CYS A CA 1
ATOM 1499 C C . CYS A 1 184 ? 50.079 24.266 -24.259 1.00 81.81 184 CYS A C 1
ATOM 1501 O O . CYS A 1 184 ? 49.858 23.327 -25.015 1.00 81.81 184 CYS A O 1
ATOM 1503 N N . SER A 1 185 ? 51.006 25.186 -24.519 1.00 80.50 185 SER A N 1
ATOM 1504 C CA . SER A 1 185 ? 51.803 25.210 -25.751 1.00 80.50 185 SER A CA 1
ATOM 1505 C C . SER A 1 185 ? 52.813 24.063 -25.882 1.00 80.50 185 SER A C 1
ATOM 1507 O O . SER A 1 185 ? 53.278 23.806 -26.982 1.00 80.50 185 SER A O 1
ATOM 1509 N N . LYS A 1 186 ? 53.167 23.373 -24.788 1.00 80.00 186 LYS A N 1
ATOM 1510 C CA . LYS A 1 186 ? 54.118 22.246 -24.819 1.00 80.00 186 LYS A CA 1
ATOM 1511 C C . LYS A 1 186 ? 53.457 20.891 -25.066 1.00 80.00 186 LYS A C 1
ATOM 1513 O O . LYS A 1 186 ? 54.061 20.020 -25.674 1.00 80.00 186 LYS A O 1
ATOM 1518 N N . CYS A 1 187 ? 52.264 20.679 -24.514 1.00 81.00 187 CYS A N 1
ATOM 1519 C CA . CYS A 1 187 ? 51.611 19.366 -24.503 1.00 81.00 187 CYS A CA 1
ATOM 1520 C C . CYS A 1 187 ? 50.215 19.366 -25.130 1.00 81.00 187 CYS A C 1
ATOM 1522 O O . CYS A 1 187 ? 49.543 18.341 -25.074 1.00 81.00 187 CYS A O 1
ATOM 1524 N N . GLU A 1 188 ? 49.767 20.512 -25.655 1.00 80.69 188 GLU A N 1
ATOM 1525 C CA . GLU A 1 188 ? 48.484 20.724 -26.346 1.00 80.69 188 GLU A CA 1
ATOM 1526 C C . GLU A 1 188 ? 47.238 20.276 -25.557 1.00 80.69 188 GLU A C 1
ATOM 1528 O O . GLU A 1 188 ? 46.146 20.102 -26.096 1.00 80.69 188 GLU A O 1
ATOM 1533 N N . LYS A 1 189 ? 47.376 20.136 -24.235 1.00 83.62 189 LYS A N 1
ATOM 1534 C CA . LYS A 1 189 ? 46.304 19.732 -23.317 1.00 83.62 189 LYS A CA 1
ATOM 1535 C C . LYS A 1 189 ? 45.619 20.937 -22.681 1.00 83.62 189 LYS A C 1
ATOM 1537 O O . LYS A 1 189 ? 46.227 21.992 -22.503 1.00 83.62 189 LYS A O 1
ATOM 1542 N N . TYR A 1 190 ? 44.363 20.762 -22.270 1.00 85.19 190 TYR A N 1
ATOM 1543 C CA . TYR A 1 190 ? 43.600 21.755 -21.508 1.00 85.19 190 TYR A CA 1
ATOM 1544 C C . TYR A 1 190 ? 44.084 21.830 -20.053 1.00 85.19 190 TYR A C 1
ATOM 1546 O O . TYR A 1 190 ? 44.051 20.835 -19.320 1.00 85.19 190 TYR A O 1
ATOM 1554 N N . VAL A 1 191 ? 44.498 23.022 -19.612 1.00 84.12 191 VAL A N 1
ATOM 1555 C CA . VAL A 1 191 ? 45.167 23.244 -18.317 1.00 84.12 191 VAL A CA 1
ATOM 1556 C C . VAL A 1 191 ? 44.475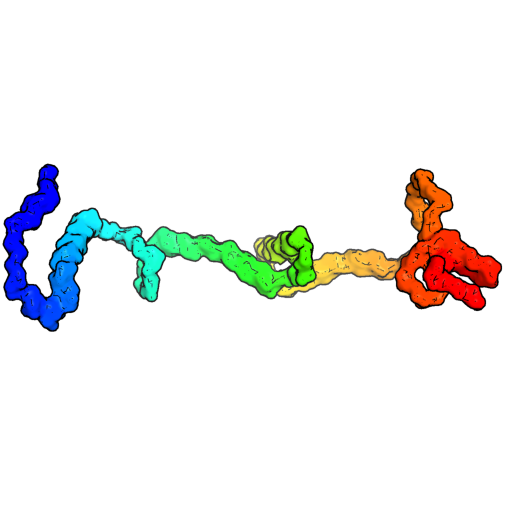 24.328 -17.498 1.00 84.12 191 VAL A C 1
ATOM 1558 O O . VAL A 1 191 ? 44.208 25.426 -17.987 1.00 84.12 191 VAL A O 1
ATOM 1561 N N . CYS A 1 192 ? 44.163 24.036 -16.233 1.00 83.06 192 CYS A N 1
ATOM 1562 C CA . CYS A 1 192 ? 43.685 25.054 -15.297 1.00 83.06 192 CYS A CA 1
ATOM 1563 C C . CYS A 1 192 ? 44.879 25.817 -14.697 1.00 83.06 192 CYS A C 1
ATOM 1565 O O . CYS A 1 192 ? 45.905 25.216 -14.394 1.00 83.06 192 CYS A O 1
ATOM 1567 N N . GLY A 1 193 ? 44.755 27.135 -14.499 1.00 66.56 193 GLY A N 1
ATOM 1568 C CA . GLY A 1 193 ? 45.872 28.017 -14.113 1.00 66.56 193 GLY A CA 1
ATOM 1569 C C . GLY A 1 193 ? 46.541 27.740 -12.756 1.00 66.56 193 GLY A C 1
ATOM 1570 O O . GLY A 1 193 ? 47.469 28.456 -12.403 1.00 66.56 193 GLY A O 1
ATOM 1571 N N . ARG A 1 194 ? 46.092 26.724 -12.004 1.00 61.22 194 ARG A N 1
ATOM 1572 C CA . ARG A 1 194 ? 46.730 26.273 -10.756 1.00 61.22 194 ARG A CA 1
ATOM 1573 C C . ARG A 1 194 ? 47.958 25.388 -10.977 1.00 61.22 194 ARG A C 1
ATOM 1575 O O . ARG A 1 194 ? 48.762 25.271 -10.064 1.00 61.22 194 ARG A O 1
ATOM 1582 N N . TYR A 1 195 ? 48.111 24.781 -12.153 1.00 60.44 195 TYR A N 1
ATOM 1583 C CA . TYR A 1 195 ? 49.221 23.874 -12.448 1.00 60.44 195 TYR A CA 1
ATOM 1584 C C . TYR A 1 195 ? 49.848 24.268 -13.781 1.00 60.44 195 TYR A C 1
ATOM 1586 O O . TYR A 1 195 ? 49.152 24.382 -14.787 1.00 60.44 195 TYR A O 1
ATOM 1594 N N . ARG A 1 196 ? 51.161 24.505 -13.796 1.00 60.44 196 ARG A N 1
ATOM 1595 C CA . ARG A 1 196 ? 51.922 24.748 -15.024 1.00 60.44 196 ARG A CA 1
ATOM 1596 C C . ARG A 1 196 ? 52.556 23.421 -15.429 1.00 60.44 196 ARG A C 1
ATOM 1598 O O . ARG A 1 196 ? 53.210 22.804 -14.597 1.00 60.44 196 ARG A O 1
ATOM 1605 N N . CYS A 1 197 ? 52.346 22.971 -16.667 1.00 59.97 197 CYS A N 1
ATOM 1606 C CA . CYS A 1 197 ? 53.142 21.874 -17.220 1.00 59.97 197 CYS A CA 1
ATOM 1607 C C . CYS A 1 197 ? 54.603 22.333 -17.240 1.00 59.97 197 CYS A C 1
ATOM 1609 O O . CYS A 1 197 ? 54.949 23.217 -18.028 1.00 59.97 197 CYS A O 1
ATOM 1611 N N . THR A 1 198 ? 55.410 21.814 -16.317 1.00 61.12 198 THR A N 1
ATOM 1612 C CA . THR A 1 198 ? 56.871 21.922 -16.358 1.00 61.12 198 THR A CA 1
ATOM 1613 C C . THR A 1 198 ? 57.384 21.201 -17.588 1.00 61.12 198 THR A C 1
ATOM 1615 O O . THR A 1 198 ? 56.985 20.029 -17.760 1.00 61.12 198 THR A O 1
#